Protein AF-A0A940P5Q4-F1 (afdb_monomer)

Secondary structure (DSSP, 8-state):
--HHHHHHHHHHHTTSTTSTTSS--S-----------------------SSPPTTEE--PPTT-EEE--SS-S-EEEETTEEEEEEEEE-SSTT--HHHHHHHHHHHHHHHSEEEEEEEEEEEEETTEEEEEEEEEEEEEETTEEEEEEEEEEEEEETTEEEEEEEEEETTTHHHHHHHHHHHHHT-EE-------S-----------------

pLDDT: mean 77.94, std 23.61, range [34.16, 98.5]

Foldseek 3Di:
DDPVVVVVVVVVVVPFQPPLPPPPPDDDDDDDDDDDPDPPPPPPPPQWDQEADPQKDWDQFPQWDWDHDPRHRIWTDHDQKIKDKTKDFAPDPPDDQVRVVVVVVVSCVVRFAPKDWDDWDWDDAQNFTKIKTWIWTWRDDPNDIFIKIWIWIWTDDPRMIMIMIIMGGPVCVVVCVVVVVNRRNRMGGDDPPPPPPDPPPPPPPDDDDDDDDD

Solvent-accessible surface area (backbone atoms only — not comparable to full-atom values): 13218 Å² total; per-residue (Å²): 133,60,75,71,61,57,56,58,54,59,63,59,64,70,67,61,83,74,70,83,82,80,80,84,89,79,87,85,87,83,85,83,89,83,94,74,90,73,79,76,75,73,77,72,78,79,78,76,48,38,50,59,46,80,58,60,48,62,54,77,48,89,79,51,42,82,46,65,56,100,69,28,67,44,34,34,37,40,95,71,31,39,40,41,48,29,36,48,73,53,90,54,86,87,67,50,51,68,64,56,44,49,54,56,50,49,50,48,56,75,72,36,44,78,55,42,83,75,47,76,46,84,50,67,38,74,87,32,59,27,41,37,40,30,33,36,31,33,52,75,54,98,94,44,76,46,55,33,28,38,42,36,39,34,33,51,58,94,64,30,37,40,38,41,40,34,36,21,40,49,93,55,31,79,79,42,50,64,52,50,50,54,24,56,65,44,32,40,70,62,77,83,80,68,77,75,89,71,83,73,77,79,78,77,80,86,79,87,81,92,79,90,81,135

Mean predicted aligned error: 13.72 Å

Sequence (214 aa):
MSQKLLITLAAAITLVILIAGISSLTHKHNTSSEESSEIVSGTEMIIVPSEMPERISLEVPAGFTETNSQYYEKYYVCNDASVIVTGEDLTIYGQDVKTYSEDVKAQYQNTADDFLLLSEEDTAVDGVDCRLFEFTYAIKGDGVSQEMQCMTAVIIKDERVYIVTCKSHRDTFMNYRQPFRKMLESIRIADEEFPSAGTAAAVQTDASAVTSVS

Structure (mmCIF, N/CA/C/O backbone):
data_AF-A0A940P5Q4-F1
#
_entry.id   AF-A0A940P5Q4-F1
#
loop_
_atom_site.group_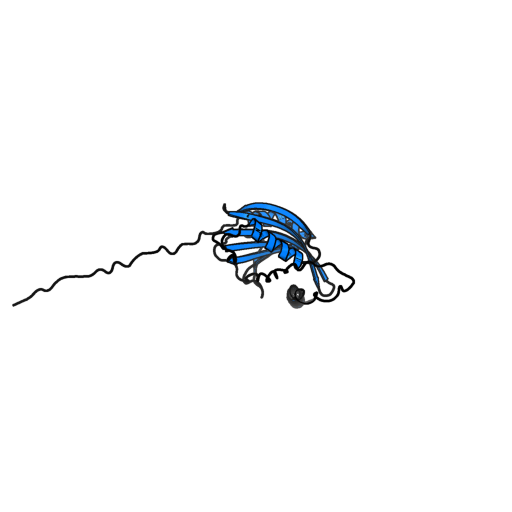PDB
_atom_site.id
_atom_site.type_symbol
_atom_site.label_atom_id
_atom_site.label_alt_id
_atom_site.label_comp_id
_atom_site.label_asym_id
_atom_site.label_entity_id
_atom_site.label_seq_id
_atom_site.pdbx_PDB_ins_code
_atom_site.Cartn_x
_atom_site.Cartn_y
_atom_site.Cartn_z
_atom_site.occupancy
_atom_site.B_iso_or_equiv
_atom_site.auth_seq_id
_atom_site.auth_comp_id
_atom_site.auth_asym_id
_atom_site.auth_atom_id
_atom_site.pdbx_PDB_model_num
ATOM 1 N N . MET A 1 1 ? 21.721 -21.075 -22.621 1.00 49.12 1 MET A N 1
ATOM 2 C CA . MET A 1 1 ? 21.913 -20.395 -21.322 1.00 49.12 1 MET A CA 1
ATOM 3 C C . MET A 1 1 ? 20.962 -21.064 -20.339 1.00 49.12 1 MET A C 1
ATOM 5 O O . MET A 1 1 ? 19.785 -21.166 -20.656 1.00 49.12 1 MET A O 1
ATOM 9 N N . SER A 1 2 ? 21.468 -21.704 -19.282 1.00 37.56 2 SER A N 1
ATOM 10 C CA . SER A 1 2 ? 20.662 -22.622 -18.460 1.00 37.56 2 SER A CA 1
ATOM 11 C C . SER A 1 2 ? 19.660 -21.855 -17.588 1.00 37.56 2 SER A C 1
ATOM 13 O O . SER A 1 2 ? 20.012 -20.832 -17.009 1.00 37.56 2 SER A O 1
ATOM 15 N N . GLN A 1 3 ? 18.426 -22.359 -17.454 1.00 39.34 3 GLN A N 1
ATOM 16 C CA . GLN A 1 3 ? 17.373 -21.785 -16.589 1.00 39.34 3 GLN A CA 1
ATOM 17 C C . GLN A 1 3 ? 17.838 -21.548 -15.142 1.00 39.34 3 GLN A C 1
ATOM 19 O O . GLN A 1 3 ? 17.350 -20.645 -14.474 1.00 39.34 3 GLN A O 1
ATOM 24 N N . LYS A 1 4 ? 18.834 -22.311 -14.677 1.00 37.00 4 LYS A N 1
ATOM 25 C CA . LYS A 1 4 ? 19.439 -22.132 -13.354 1.00 37.00 4 LYS A CA 1
ATOM 26 C C . LYS A 1 4 ? 20.237 -20.830 -13.226 1.00 37.00 4 LYS A C 1
ATOM 28 O O . LYS A 1 4 ? 20.320 -20.313 -12.128 1.00 37.00 4 LYS A O 1
ATOM 33 N N . LEU A 1 5 ? 20.775 -20.277 -14.317 1.00 37.62 5 LEU A N 1
ATOM 34 C CA . LEU A 1 5 ? 21.545 -19.027 -14.290 1.00 37.62 5 LEU A CA 1
ATOM 35 C C . LEU A 1 5 ? 20.647 -17.776 -14.204 1.00 37.62 5 LEU A C 1
ATOM 37 O O . LEU A 1 5 ? 21.077 -16.755 -13.682 1.00 37.62 5 LEU A O 1
ATOM 41 N N . LEU A 1 6 ? 19.402 -17.863 -14.692 1.00 39.84 6 LEU A N 1
ATOM 42 C CA . LEU A 1 6 ? 18.416 -16.774 -14.627 1.00 39.84 6 LEU A CA 1
ATOM 43 C C . LEU A 1 6 ? 17.805 -16.626 -13.224 1.00 39.84 6 LEU A C 1
ATOM 45 O O . LEU A 1 6 ? 17.571 -15.509 -12.777 1.00 39.84 6 LEU A O 1
ATOM 49 N N . ILE A 1 7 ? 17.612 -17.737 -12.504 1.00 45.03 7 ILE A N 1
ATOM 50 C CA . ILE A 1 7 ? 17.051 -17.725 -11.143 1.00 45.03 7 ILE A CA 1
ATOM 51 C C . ILE A 1 7 ? 18.071 -17.174 -10.132 1.00 45.03 7 ILE A C 1
ATOM 53 O O . ILE A 1 7 ? 17.704 -16.406 -9.246 1.00 45.03 7 ILE A O 1
ATOM 57 N N . THR A 1 8 ? 19.365 -17.479 -10.291 1.00 38.25 8 THR A N 1
ATOM 58 C CA . THR A 1 8 ? 20.403 -16.948 -9.390 1.00 38.25 8 THR A CA 1
ATOM 59 C C . THR A 1 8 ? 20.641 -15.447 -9.582 1.00 38.25 8 THR A C 1
ATOM 61 O O . THR A 1 8 ? 20.979 -14.763 -8.621 1.00 38.25 8 THR A O 1
ATOM 64 N N . LEU A 1 9 ? 20.430 -14.911 -10.792 1.00 34.16 9 LEU A N 1
ATOM 65 C CA . LEU A 1 9 ? 20.556 -13.470 -11.045 1.00 34.16 9 LEU A CA 1
ATOM 66 C C . LEU A 1 9 ? 19.373 -12.679 -10.454 1.00 34.16 9 LEU A C 1
ATOM 68 O O . LEU A 1 9 ? 19.566 -11.571 -9.964 1.00 34.16 9 LEU A O 1
ATOM 72 N N . ALA A 1 10 ? 18.172 -13.267 -10.433 1.00 38.47 10 ALA A N 1
ATOM 73 C CA . ALA A 1 10 ? 16.987 -12.652 -9.831 1.00 38.47 10 ALA A CA 1
ATOM 74 C C . ALA A 1 10 ? 17.064 -12.578 -8.292 1.00 38.47 10 ALA A C 1
ATOM 76 O O . ALA A 1 10 ? 16.559 -11.627 -7.708 1.00 38.47 10 ALA A O 1
ATOM 77 N N . ALA A 1 11 ? 17.745 -13.528 -7.640 1.00 36.47 11 ALA A N 1
ATOM 78 C CA . ALA A 1 11 ? 17.926 -13.537 -6.183 1.00 36.47 11 ALA A CA 1
ATOM 79 C C . ALA A 1 11 ? 19.017 -12.567 -5.677 1.00 36.47 11 ALA A C 1
ATOM 81 O O . ALA A 1 11 ? 19.002 -12.183 -4.512 1.00 36.47 11 ALA A O 1
ATOM 82 N N . ALA A 1 12 ? 19.959 -12.157 -6.534 1.00 35.91 12 ALA A N 1
ATOM 83 C CA . ALA A 1 12 ? 20.997 -11.188 -6.167 1.00 35.91 12 ALA A CA 1
ATOM 84 C C . ALA A 1 12 ? 20.511 -9.728 -6.260 1.00 35.91 12 ALA A C 1
ATOM 86 O O . ALA A 1 12 ? 21.009 -8.867 -5.541 1.00 35.91 12 ALA A O 1
ATOM 87 N N . ILE A 1 13 ? 19.511 -9.449 -7.105 1.00 40.88 13 ILE A N 1
ATOM 88 C CA . ILE A 1 13 ? 18.957 -8.098 -7.299 1.00 40.88 13 ILE A CA 1
ATOM 89 C C . ILE A 1 13 ? 18.001 -7.708 -6.154 1.00 40.88 13 ILE A C 1
ATOM 91 O O . ILE A 1 13 ? 17.878 -6.531 -5.826 1.00 40.88 13 ILE A O 1
ATOM 95 N N . THR A 1 14 ? 17.398 -8.675 -5.458 1.00 41.03 14 THR A N 1
ATOM 96 C CA . THR A 1 14 ? 16.549 -8.428 -4.278 1.00 41.03 14 THR A CA 1
ATOM 97 C C . THR A 1 14 ? 17.323 -8.048 -3.010 1.00 41.03 14 THR A C 1
ATOM 99 O O . THR A 1 14 ? 16.699 -7.635 -2.037 1.00 41.03 14 THR A O 1
ATOM 102 N N . LEU A 1 15 ? 18.661 -8.144 -3.006 1.00 38.25 15 LEU A N 1
ATOM 103 C CA . LEU A 1 15 ? 19.498 -7.866 -1.829 1.00 38.25 15 LEU A CA 1
ATOM 104 C C . LEU A 1 15 ? 19.924 -6.386 -1.699 1.00 38.25 15 LEU A C 1
ATOM 106 O O . LEU A 1 15 ? 20.354 -5.971 -0.628 1.00 38.25 15 LEU A O 1
ATOM 110 N N . VAL A 1 16 ? 19.794 -5.566 -2.749 1.00 40.06 16 VAL A N 1
ATOM 111 C CA . VAL A 1 16 ? 20.333 -4.184 -2.763 1.00 40.06 16 VAL A CA 1
ATOM 112 C C . VAL A 1 16 ? 19.315 -3.127 -2.302 1.00 40.06 16 VAL A C 1
ATOM 114 O O . VAL A 1 16 ? 19.686 -1.999 -1.994 1.00 40.06 16 VAL A O 1
ATOM 117 N N . ILE A 1 17 ? 18.035 -3.479 -2.157 1.00 46.69 17 ILE A N 1
ATOM 118 C CA . ILE A 1 17 ? 16.962 -2.490 -1.937 1.00 46.69 17 ILE A CA 1
ATOM 119 C C . ILE A 1 17 ? 16.969 -1.881 -0.515 1.00 46.69 17 ILE A C 1
ATOM 121 O O . ILE A 1 17 ? 16.250 -0.922 -0.266 1.00 46.69 17 ILE A O 1
ATOM 125 N N . LEU A 1 18 ? 17.811 -2.345 0.420 1.00 44.03 18 LEU A N 1
ATOM 126 C CA . LEU A 1 18 ? 17.788 -1.853 1.811 1.00 44.03 18 LEU A CA 1
ATOM 127 C C . LEU A 1 18 ? 19.158 -1.530 2.446 1.00 44.03 18 LEU A C 1
ATOM 129 O O . LEU A 1 18 ? 19.268 -1.510 3.667 1.00 44.03 18 LEU A O 1
ATOM 133 N N . ILE A 1 19 ? 20.196 -1.202 1.662 1.00 44.59 19 ILE A N 1
ATOM 134 C CA . ILE A 1 19 ? 21.442 -0.597 2.211 1.00 44.59 19 ILE A CA 1
ATOM 135 C C . ILE A 1 19 ? 21.546 0.918 1.917 1.00 44.59 19 ILE A C 1
ATOM 137 O O . ILE A 1 19 ? 22.452 1.594 2.397 1.00 44.59 19 ILE A O 1
ATOM 141 N N . ALA A 1 20 ? 20.565 1.527 1.245 1.00 44.56 20 ALA A N 1
ATOM 142 C CA . ALA A 1 20 ? 20.533 2.983 1.042 1.00 44.56 20 ALA A CA 1
ATOM 143 C C . ALA A 1 20 ? 20.058 3.793 2.275 1.00 44.56 20 ALA A C 1
ATOM 145 O O . ALA A 1 20 ? 19.870 5.001 2.183 1.00 44.56 20 ALA A O 1
ATOM 146 N N . GLY A 1 21 ? 19.894 3.159 3.443 1.00 42.44 21 GLY A N 1
ATOM 147 C CA . GLY A 1 21 ? 19.393 3.800 4.666 1.00 42.44 21 GLY A CA 1
ATOM 148 C C . GLY A 1 21 ? 20.441 4.289 5.677 1.00 42.44 21 GLY A C 1
ATOM 149 O O . GLY A 1 21 ? 20.040 4.712 6.755 1.00 42.44 21 GLY A O 1
ATOM 150 N N . ILE A 1 22 ? 21.760 4.217 5.411 1.00 46.12 22 ILE A N 1
ATOM 151 C CA . ILE A 1 22 ? 22.788 4.601 6.418 1.00 46.12 22 ILE A CA 1
ATOM 152 C C . ILE A 1 22 ? 23.972 5.427 5.854 1.00 46.12 22 ILE A C 1
ATOM 154 O O . ILE A 1 22 ? 25.031 5.487 6.469 1.00 46.12 22 ILE A O 1
ATOM 158 N N . SER A 1 23 ? 23.893 6.104 4.699 1.00 42.44 23 SER A N 1
ATOM 159 C CA . SER A 1 23 ? 25.065 6.882 4.210 1.00 42.44 23 SER A CA 1
ATOM 160 C C . SER A 1 23 ? 24.766 8.150 3.406 1.00 42.44 23 SER A C 1
ATOM 162 O O . SER A 1 23 ? 25.400 8.398 2.386 1.00 42.44 23 SER A O 1
ATOM 164 N N . SER A 1 24 ? 23.876 9.020 3.893 1.00 38.00 24 SER A N 1
ATOM 165 C CA . SER A 1 24 ? 23.874 10.422 3.439 1.00 38.00 24 SER A CA 1
ATOM 166 C C . SER A 1 24 ? 23.535 11.408 4.562 1.00 38.00 24 SER A C 1
ATOM 168 O O . SER A 1 24 ? 22.601 12.196 4.496 1.00 38.00 24 SER A O 1
ATOM 170 N N . LEU A 1 25 ? 24.341 11.362 5.623 1.00 40.53 25 LEU A N 1
ATOM 171 C CA . LEU A 1 25 ? 24.517 12.459 6.577 1.00 40.53 25 LEU A CA 1
ATOM 172 C C . LEU A 1 25 ? 25.996 12.837 6.583 1.00 40.53 25 LEU A C 1
ATOM 174 O O . LEU A 1 25 ? 26.701 12.642 7.566 1.00 40.53 25 LEU A O 1
ATOM 178 N N . THR A 1 26 ? 26.523 13.312 5.456 1.00 49.03 26 THR A N 1
ATOM 179 C CA . THR A 1 26 ? 27.732 14.147 5.460 1.00 49.03 26 THR A CA 1
ATOM 180 C C . THR A 1 26 ? 27.928 14.830 4.109 1.00 49.03 26 THR A C 1
ATOM 182 O O . THR A 1 26 ? 28.027 14.178 3.081 1.00 49.03 26 THR A O 1
ATOM 185 N N . HIS A 1 27 ? 28.043 16.161 4.170 1.00 40.31 27 HIS A N 1
ATOM 186 C CA . HIS A 1 27 ? 28.423 17.110 3.112 1.00 40.31 27 HIS A CA 1
ATOM 187 C C . HIS A 1 27 ? 27.304 17.837 2.361 1.00 40.31 27 HIS A C 1
ATOM 189 O O . HIS A 1 27 ? 27.129 17.718 1.153 1.00 40.31 27 HIS A O 1
ATOM 195 N N . LYS A 1 28 ? 26.723 18.815 3.063 1.00 35.47 28 LYS A N 1
ATOM 196 C CA . LYS A 1 28 ? 26.524 20.143 2.474 1.00 35.47 28 LYS A CA 1
ATOM 197 C C . LYS A 1 28 ? 26.891 21.228 3.490 1.00 35.47 28 LYS A C 1
ATOM 199 O O . LYS A 1 28 ? 26.039 21.811 4.144 1.00 35.47 28 LYS A O 1
ATOM 204 N N . HIS A 1 29 ? 28.193 21.464 3.651 1.00 38.84 29 HIS A N 1
ATOM 205 C CA . HIS A 1 29 ? 28.692 22.657 4.327 1.00 38.84 29 HIS A CA 1
ATOM 206 C C . HIS A 1 29 ? 28.845 23.753 3.271 1.00 38.84 29 HIS A C 1
ATOM 208 O O . HIS A 1 29 ? 29.671 23.612 2.372 1.00 38.84 29 HIS A O 1
ATOM 214 N N . ASN A 1 30 ? 28.022 24.800 3.352 1.00 36.88 30 ASN A N 1
ATOM 215 C CA . ASN A 1 30 ? 28.468 26.182 3.181 1.00 36.88 30 ASN A CA 1
ATOM 216 C C . ASN A 1 30 ? 27.357 27.180 3.552 1.00 36.88 30 ASN A C 1
ATOM 218 O O . ASN A 1 30 ? 26.407 27.388 2.805 1.00 36.88 30 ASN A O 1
ATOM 222 N N . THR A 1 31 ? 27.613 27.841 4.687 1.00 36.19 31 THR A N 1
ATOM 223 C CA . THR A 1 31 ? 27.457 29.289 4.901 1.00 36.19 31 THR A CA 1
ATOM 224 C C . THR A 1 31 ? 26.168 29.802 5.564 1.00 36.19 31 THR A C 1
ATOM 226 O O . THR A 1 31 ? 25.216 30.192 4.905 1.00 36.19 31 THR A O 1
ATOM 229 N N . SER A 1 32 ? 26.301 29.935 6.892 1.00 39.66 32 SER A N 1
ATOM 230 C CA . SER A 1 32 ? 25.998 31.105 7.741 1.00 39.66 32 SER A CA 1
ATOM 231 C C . SER A 1 32 ? 24.547 31.456 8.103 1.00 39.66 32 SER A C 1
ATOM 233 O O . SER A 1 32 ? 23.857 32.145 7.365 1.00 39.66 32 SER A O 1
ATOM 235 N N . SER A 1 33 ? 24.241 31.104 9.359 1.00 40.81 33 SER A N 1
ATOM 236 C CA . SER A 1 33 ? 23.558 31.889 10.403 1.00 40.81 33 SER A CA 1
ATOM 237 C C . SER A 1 33 ? 22.135 32.386 10.159 1.00 40.81 33 SER A C 1
ATOM 239 O O . SER A 1 33 ? 21.940 33.401 9.507 1.00 40.81 33 SER A O 1
ATOM 241 N N . GLU A 1 34 ? 21.175 31.775 10.853 1.00 39.78 34 GLU A N 1
ATOM 242 C CA . GLU A 1 34 ? 20.514 32.390 12.016 1.00 39.78 34 GLU A CA 1
ATOM 243 C C . GLU A 1 34 ? 19.740 31.323 12.810 1.00 39.78 34 GLU A C 1
ATOM 245 O O . GLU A 1 34 ? 19.352 30.281 12.287 1.00 39.78 34 GLU A O 1
ATOM 250 N N . GLU A 1 35 ? 19.644 31.550 14.116 1.00 48.09 35 GLU A N 1
ATOM 251 C CA . GLU A 1 35 ? 19.168 30.627 15.140 1.00 48.09 35 GLU A CA 1
ATOM 252 C C . GLU A 1 35 ? 17.689 30.246 14.969 1.00 48.09 35 GLU A C 1
ATOM 254 O O . GLU A 1 35 ? 16.806 31.097 14.992 1.00 48.09 35 GLU A O 1
ATOM 259 N N . SER A 1 36 ? 17.406 28.945 14.929 1.00 39.72 36 SER A N 1
ATOM 260 C CA . SER A 1 36 ? 16.213 28.377 15.557 1.00 39.72 36 SER A CA 1
ATOM 261 C C . SER A 1 36 ? 16.507 26.921 15.889 1.00 39.72 36 SER A C 1
ATOM 263 O O . SER A 1 36 ? 16.728 26.090 15.009 1.00 39.72 36 SER A O 1
ATOM 265 N N . SER A 1 37 ? 16.592 26.630 17.184 1.00 37.91 37 SER A N 1
ATOM 266 C CA . SER A 1 37 ? 16.728 25.276 17.708 1.00 37.91 37 SER A CA 1
ATOM 267 C C . SER A 1 37 ? 15.382 24.564 17.576 1.00 37.91 37 SER A C 1
ATOM 269 O O . SER A 1 37 ? 14.654 24.421 18.556 1.00 37.91 37 SER A O 1
ATOM 271 N N . GLU A 1 38 ? 15.046 24.115 16.369 1.00 39.97 38 GLU A N 1
ATOM 272 C CA . GLU A 1 38 ? 14.027 23.087 16.199 1.00 39.97 38 GLU A CA 1
ATOM 273 C C . GLU A 1 38 ? 14.633 21.755 16.630 1.00 39.97 38 GLU A C 1
ATOM 275 O O . GLU A 1 38 ? 15.583 21.235 16.045 1.00 39.97 38 GLU A O 1
ATOM 280 N N . ILE A 1 39 ? 14.096 21.230 17.727 1.00 38.16 39 ILE A N 1
ATOM 281 C CA . ILE A 1 39 ? 14.328 19.862 18.157 1.00 38.16 39 ILE A CA 1
ATOM 282 C C . ILE A 1 39 ? 13.725 19.004 17.048 1.00 38.16 39 ILE A C 1
ATOM 284 O O . ILE A 1 39 ? 12.509 18.834 16.986 1.00 38.16 39 ILE A O 1
ATOM 288 N N . VAL A 1 40 ? 14.567 18.524 16.133 1.00 38.00 40 VAL A N 1
ATOM 289 C CA . VAL A 1 40 ? 14.198 17.482 15.178 1.00 38.00 40 VAL A CA 1
ATOM 290 C C . VAL A 1 40 ? 13.806 16.284 16.032 1.00 38.00 40 VAL A C 1
ATOM 292 O O . VAL A 1 40 ? 14.665 15.581 16.564 1.00 38.00 40 VAL A O 1
ATOM 295 N N . SER A 1 41 ? 12.500 16.128 16.257 1.00 39.28 41 SER A N 1
ATOM 296 C CA . SER A 1 41 ? 11.917 14.905 16.783 1.00 39.28 41 SER A CA 1
ATOM 297 C C . SER A 1 41 ? 12.325 13.832 15.789 1.00 39.28 41 SER A C 1
ATOM 299 O O . SER A 1 41 ? 11.832 13.802 14.663 1.00 39.28 41 SER A O 1
ATOM 301 N N . GLY A 1 42 ? 13.364 13.079 16.152 1.00 40.47 42 GLY A N 1
ATOM 302 C CA . GLY A 1 42 ? 13.875 11.996 15.339 1.00 40.47 42 GLY A CA 1
ATOM 303 C C . GLY A 1 42 ? 12.717 11.050 15.114 1.00 40.47 42 GLY A C 1
ATOM 304 O O . GLY A 1 42 ? 12.275 10.400 16.055 1.00 40.47 42 GLY A O 1
ATOM 305 N N . THR A 1 43 ? 12.191 11.044 13.894 1.00 44.19 43 THR A N 1
ATOM 306 C CA . THR A 1 43 ? 11.211 10.063 13.461 1.00 44.19 43 THR A CA 1
ATOM 307 C C . THR A 1 43 ? 11.922 8.723 13.580 1.00 44.19 43 THR A C 1
ATOM 309 O O . THR A 1 43 ? 12.798 8.408 12.771 1.00 44.19 43 THR A O 1
ATOM 312 N N . GLU A 1 44 ? 11.658 7.994 14.666 1.00 48.28 44 GLU A N 1
ATOM 313 C CA . GLU A 1 44 ? 12.120 6.621 14.792 1.00 48.28 44 GLU A CA 1
ATOM 314 C C . GLU A 1 44 ? 11.658 5.879 13.541 1.00 48.28 44 GLU A C 1
ATOM 316 O O . GLU A 1 44 ? 10.527 6.035 13.077 1.00 48.28 44 GLU A O 1
ATOM 321 N N . MET A 1 45 ? 12.582 5.144 12.928 1.00 43.03 45 MET A N 1
ATOM 322 C CA . MET A 1 45 ? 12.278 4.368 11.739 1.00 43.03 45 MET A CA 1
ATOM 323 C C . MET A 1 45 ? 11.223 3.333 12.125 1.00 43.03 45 MET A C 1
ATOM 325 O O . MET A 1 45 ? 11.519 2.430 12.906 1.00 43.03 45 MET A O 1
ATOM 329 N N . ILE A 1 46 ? 10.010 3.473 11.5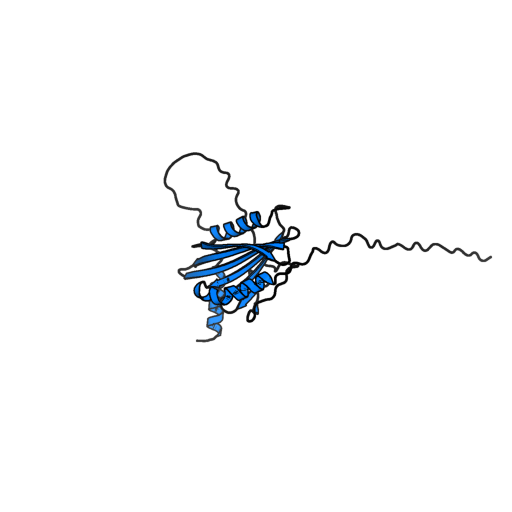90 1.00 53.03 46 ILE A N 1
ATOM 330 C CA . ILE A 1 46 ? 8.939 2.496 11.783 1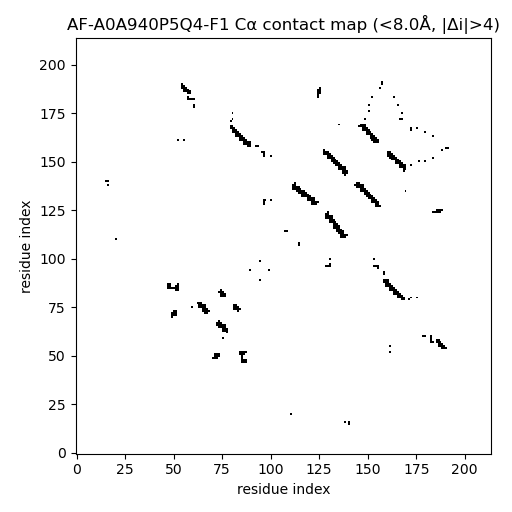.00 53.03 46 ILE A CA 1
ATOM 331 C C . ILE A 1 46 ? 9.431 1.169 11.196 1.00 53.03 46 ILE A C 1
ATOM 333 O O . ILE A 1 46 ? 9.668 1.055 9.986 1.00 53.03 46 ILE A O 1
ATOM 337 N N . ILE A 1 47 ? 9.665 0.187 12.070 1.00 54.91 47 ILE A N 1
ATOM 338 C CA . ILE A 1 47 ? 10.060 -1.164 11.676 1.00 54.91 47 ILE A CA 1
ATOM 339 C C . ILE A 1 47 ? 8.803 -1.845 11.159 1.00 54.91 47 ILE A C 1
ATOM 341 O O . ILE A 1 47 ? 7.971 -2.285 11.941 1.00 54.91 47 ILE A O 1
ATOM 345 N N . VAL A 1 48 ? 8.679 -1.941 9.837 1.00 63.16 48 VAL A N 1
ATOM 346 C CA . VAL A 1 48 ? 7.546 -2.616 9.205 1.00 63.16 48 VAL A CA 1
ATOM 347 C C . VAL A 1 48 ? 7.588 -4.110 9.557 1.00 63.16 48 VAL A C 1
ATOM 349 O O . VAL A 1 48 ? 8.561 -4.777 9.185 1.00 63.16 48 VAL A O 1
ATOM 352 N N . PRO A 1 49 ? 6.569 -4.661 10.240 1.00 73.75 49 PRO A N 1
ATOM 353 C CA . PRO A 1 49 ? 6.563 -6.073 10.607 1.00 73.75 49 PRO A CA 1
ATOM 354 C C . PRO A 1 49 ? 6.567 -6.979 9.372 1.00 73.75 49 PRO A C 1
ATOM 356 O O . PRO A 1 49 ? 5.908 -6.693 8.371 1.00 73.75 49 PRO A O 1
ATOM 359 N N . SER A 1 50 ? 7.329 -8.073 9.436 1.00 76.94 50 SER A N 1
ATOM 360 C CA . SER A 1 50 ? 7.471 -9.040 8.337 1.00 76.94 50 SER A CA 1
ATOM 361 C C . SER A 1 50 ? 6.302 -10.019 8.226 1.00 76.94 50 SER A C 1
ATOM 363 O O . SER A 1 50 ? 6.128 -10.661 7.186 1.00 76.94 50 SER A O 1
ATOM 365 N N . GLU A 1 51 ? 5.538 -10.166 9.306 1.00 84.25 51 GLU A N 1
ATOM 366 C CA . GLU A 1 51 ? 4.408 -11.084 9.417 1.00 84.25 51 GLU A CA 1
ATOM 367 C C . GLU A 1 51 ? 3.142 -10.436 8.847 1.00 84.25 51 GLU A C 1
ATOM 369 O O . GLU A 1 51 ? 2.892 -9.240 9.029 1.00 84.25 51 GLU A O 1
ATOM 374 N N . MET A 1 52 ? 2.324 -11.231 8.152 1.00 86.62 52 MET A N 1
ATOM 375 C CA . MET A 1 52 ? 1.015 -10.760 7.709 1.00 86.62 52 MET A CA 1
ATOM 376 C C . MET A 1 52 ? 0.141 -10.547 8.953 1.00 86.62 52 MET A C 1
ATOM 378 O O . MET A 1 52 ? -0.031 -11.497 9.718 1.00 86.62 52 MET A O 1
ATOM 382 N N . PRO A 1 53 ? -0.420 -9.343 9.172 1.00 90.50 53 PRO A N 1
ATOM 383 C CA . PRO A 1 53 ? -1.198 -9.074 10.370 1.00 90.50 53 PRO A CA 1
ATOM 384 C C . PRO A 1 53 ? -2.405 -10.010 10.451 1.00 90.50 53 PRO A C 1
ATOM 386 O O . PRO A 1 53 ? -3.018 -10.368 9.441 1.00 90.50 53 PRO A O 1
ATOM 389 N N . GLU A 1 54 ? -2.753 -10.403 11.670 1.00 90.44 54 GLU A N 1
ATOM 390 C CA . GLU A 1 54 ? -3.966 -11.172 11.929 1.00 90.44 54 GLU A CA 1
ATOM 391 C C . GLU A 1 54 ? -5.215 -10.339 11.598 1.00 90.44 54 GLU A C 1
ATOM 393 O O . GLU A 1 54 ? -5.147 -9.122 11.441 1.00 90.44 54 GLU A O 1
ATOM 398 N N . ARG A 1 55 ? -6.382 -10.989 11.513 1.00 91.69 55 ARG A N 1
ATOM 399 C CA . ARG A 1 55 ? -7.711 -10.349 11.382 1.00 91.69 55 ARG A CA 1
ATOM 400 C C . ARG A 1 55 ? -7.990 -9.604 10.073 1.00 91.69 55 ARG A C 1
ATOM 402 O O . ARG A 1 55 ? -9.154 -9.288 9.837 1.00 91.69 55 ARG A O 1
ATOM 409 N N . ILE A 1 56 ? -7.008 -9.392 9.196 1.00 94.81 56 ILE A N 1
ATOM 410 C CA . ILE A 1 56 ? -7.245 -8.892 7.837 1.00 94.81 56 ILE A CA 1
ATOM 411 C C . ILE A 1 56 ? -7.436 -10.041 6.842 1.00 94.81 56 ILE A C 1
ATOM 413 O O . ILE A 1 56 ? -6.702 -11.029 6.828 1.00 94.81 56 ILE A O 1
ATOM 417 N N . SER A 1 57 ? -8.414 -9.894 5.955 1.00 95.75 57 SER A N 1
ATOM 418 C CA . SER A 1 57 ? -8.580 -10.745 4.776 1.00 95.75 57 SER A CA 1
ATOM 419 C C . SER A 1 57 ? -8.875 -9.894 3.545 1.00 95.75 57 SER A C 1
ATOM 421 O O . SER A 1 57 ? -9.365 -8.774 3.661 1.00 95.75 57 SER A O 1
ATOM 423 N N . LEU A 1 58 ? -8.522 -10.404 2.367 1.00 96.44 58 LEU A N 1
ATOM 424 C CA . LEU A 1 58 ? -8.688 -9.722 1.084 1.00 96.44 58 LEU A CA 1
ATOM 425 C C . LEU A 1 58 ? -8.784 -10.745 -0.051 1.00 96.44 58 LEU A C 1
ATOM 427 O O . LEU A 1 58 ? -8.217 -11.838 0.030 1.00 96.44 58 LEU A O 1
ATOM 431 N N . GLU A 1 59 ? -9.471 -10.378 -1.126 1.00 97.38 59 GLU A N 1
ATOM 432 C CA . GLU A 1 59 ? -9.556 -11.158 -2.356 1.00 97.38 59 GLU A CA 1
ATOM 433 C C . GLU A 1 59 ? -8.364 -10.846 -3.262 1.00 97.38 59 GLU A C 1
ATOM 435 O O . GLU A 1 59 ? -8.301 -9.816 -3.934 1.00 97.38 59 GLU A O 1
ATOM 440 N N . VAL A 1 60 ? -7.400 -11.763 -3.287 1.00 94.75 60 VAL A N 1
ATOM 441 C CA . VAL A 1 60 ? -6.193 -11.635 -4.109 1.00 94.75 60 VAL A CA 1
ATOM 442 C C . VAL A 1 60 ? -6.570 -11.625 -5.602 1.00 94.75 60 VAL A C 1
ATOM 444 O O . VAL A 1 60 ? -7.300 -12.519 -6.045 1.00 94.75 60 VAL A O 1
ATOM 447 N N . PRO A 1 61 ? -6.071 -10.669 -6.414 1.00 94.25 61 PRO A N 1
ATOM 448 C CA . PRO A 1 61 ? -6.395 -10.611 -7.832 1.00 94.25 61 PRO A CA 1
ATOM 449 C C . PRO A 1 61 ? -6.005 -11.887 -8.582 1.00 94.25 61 PRO A C 1
ATOM 451 O O . PRO A 1 61 ? -4.979 -12.511 -8.311 1.00 94.25 61 PRO A O 1
ATOM 454 N N . ALA A 1 62 ? -6.798 -12.249 -9.592 1.00 95.12 62 ALA A N 1
ATOM 455 C CA . ALA A 1 62 ? -6.517 -13.417 -10.420 1.00 95.12 62 ALA A CA 1
ATOM 456 C C . ALA A 1 62 ? -5.110 -13.349 -11.046 1.00 95.12 62 ALA A C 1
ATOM 458 O O . ALA A 1 62 ? -4.688 -12.312 -11.558 1.00 95.12 62 ALA A O 1
ATOM 459 N N . GLY A 1 63 ? -4.399 -14.478 -11.027 1.00 96.62 63 GLY A N 1
ATOM 460 C CA . GLY A 1 63 ? -3.039 -14.599 -11.560 1.00 96.62 63 GLY A CA 1
ATOM 461 C C . GLY A 1 63 ? -1.930 -14.272 -10.560 1.00 96.62 63 GLY A C 1
ATOM 462 O O . GLY A 1 63 ? -0.780 -14.607 -10.830 1.00 96.62 63 GLY A O 1
ATOM 463 N N . PHE A 1 64 ? -2.254 -13.687 -9.404 1.00 97.88 64 PHE A N 1
ATOM 464 C CA . PHE A 1 64 ? -1.287 -13.540 -8.323 1.00 97.88 64 PHE A CA 1
ATOM 465 C C . PHE A 1 64 ? -1.076 -14.868 -7.598 1.00 97.88 64 PHE A C 1
ATOM 467 O O . PHE A 1 64 ? -2.018 -15.619 -7.342 1.00 97.88 64 PHE A O 1
ATOM 474 N N . THR A 1 65 ? 0.174 -15.141 -7.243 1.00 97.94 65 THR A N 1
ATOM 475 C CA . THR A 1 65 ? 0.576 -16.312 -6.463 1.00 97.94 65 THR A CA 1
ATOM 476 C C . THR A 1 65 ? 1.178 -15.878 -5.140 1.00 97.94 65 THR A C 1
ATOM 478 O O . THR A 1 65 ? 1.975 -14.940 -5.102 1.00 97.94 65 THR A O 1
ATOM 481 N N . GLU A 1 66 ? 0.818 -16.578 -4.069 1.00 97.31 66 GLU A N 1
ATOM 482 C CA . GLU A 1 66 ? 1.450 -16.419 -2.761 1.00 97.31 66 GLU A CA 1
ATOM 483 C C . GLU A 1 66 ? 2.923 -16.849 -2.814 1.00 97.31 66 GLU A C 1
ATOM 485 O O . GLU A 1 66 ? 3.275 -17.842 -3.455 1.00 97.31 66 GLU A O 1
ATOM 490 N N . THR A 1 67 ? 3.785 -16.088 -2.148 1.00 96.75 67 THR A N 1
ATOM 491 C CA . THR A 1 67 ? 5.219 -16.349 -2.014 1.00 96.75 67 THR A CA 1
ATOM 492 C C . THR A 1 67 ? 5.743 -15.758 -0.697 1.00 96.75 67 THR A C 1
ATOM 494 O O . THR A 1 67 ? 5.011 -15.089 0.032 1.00 96.75 67 THR A O 1
ATOM 497 N N . ASN A 1 68 ? 7.020 -15.995 -0.399 1.00 94.88 68 ASN A N 1
ATOM 498 C CA . ASN A 1 68 ? 7.731 -15.455 0.758 1.00 94.88 68 ASN A CA 1
ATOM 499 C C . ASN A 1 68 ? 9.135 -14.957 0.380 1.00 94.88 68 ASN A C 1
ATOM 501 O O . ASN A 1 68 ? 9.614 -15.172 -0.737 1.00 94.88 68 ASN A O 1
ATOM 505 N N . SER A 1 69 ? 9.766 -14.223 1.294 1.00 90.38 69 SER A N 1
ATOM 506 C CA . SER A 1 69 ? 11.145 -13.742 1.173 1.00 90.38 69 SER A CA 1
ATOM 507 C C . SER A 1 69 ? 11.793 -13.647 2.556 1.00 90.38 69 SER A C 1
ATOM 509 O O . SER A 1 69 ? 11.143 -13.878 3.568 1.00 90.38 69 SER A O 1
ATOM 511 N N . GLN A 1 70 ? 13.061 -13.239 2.618 1.00 87.50 70 GLN A N 1
ATOM 512 C CA . GLN A 1 70 ? 13.728 -12.951 3.896 1.00 87.50 70 GLN A CA 1
ATOM 513 C C . GLN A 1 70 ? 13.129 -11.756 4.664 1.00 87.50 70 GLN A C 1
ATOM 515 O O . GLN A 1 70 ? 13.478 -11.555 5.820 1.00 87.50 70 GLN A O 1
ATOM 520 N N . TYR A 1 71 ? 12.278 -10.949 4.019 1.00 84.94 71 TYR A N 1
ATOM 521 C CA . TYR A 1 71 ? 11.704 -9.726 4.594 1.00 84.94 71 TYR A CA 1
ATOM 522 C C . TYR A 1 71 ? 10.217 -9.842 4.913 1.00 84.94 71 TYR A C 1
ATOM 524 O O . TYR A 1 71 ? 9.719 -9.110 5.757 1.00 84.94 71 TYR A O 1
ATOM 532 N N . TYR A 1 72 ? 9.510 -10.732 4.218 1.00 89.50 72 TYR A N 1
ATOM 533 C CA . TYR A 1 72 ? 8.069 -10.901 4.349 1.00 89.50 72 TYR A CA 1
ATOM 534 C C . TYR A 1 72 ? 7.752 -12.382 4.369 1.00 89.50 72 TYR A C 1
ATOM 536 O O . TYR A 1 72 ? 8.099 -13.102 3.424 1.00 89.50 72 TYR A O 1
ATOM 544 N N . GLU A 1 73 ? 7.054 -12.815 5.412 1.00 91.19 73 GLU A N 1
ATOM 545 C CA . GLU A 1 73 ? 6.600 -14.197 5.530 1.00 91.19 73 GLU A CA 1
ATOM 546 C C . GLU A 1 73 ? 5.613 -14.558 4.428 1.00 91.19 73 GLU A C 1
ATOM 548 O O . GLU A 1 73 ? 5.597 -15.690 3.947 1.00 91.19 73 GLU A O 1
ATOM 553 N N . LYS A 1 74 ? 4.804 -13.581 4.008 1.00 93.62 74 LYS A N 1
ATOM 554 C CA . LYS A 1 74 ? 3.769 -13.768 3.006 1.00 93.62 74 LYS A CA 1
ATOM 555 C C . LYS A 1 74 ? 3.520 -12.493 2.214 1.00 93.62 74 LYS A C 1
ATOM 557 O O . LYS A 1 74 ? 3.277 -11.428 2.772 1.00 93.62 74 LYS A O 1
ATOM 562 N N . TYR A 1 75 ? 3.537 -12.621 0.895 1.00 95.44 75 TYR A N 1
ATOM 563 C CA . TYR A 1 75 ? 3.089 -11.593 -0.040 1.00 95.44 75 TYR A CA 1
ATOM 564 C C . TYR A 1 75 ? 2.652 -12.248 -1.354 1.00 95.44 75 TYR A C 1
ATOM 566 O O . TYR A 1 75 ? 2.888 -13.437 -1.577 1.00 95.44 75 TYR A O 1
ATOM 574 N N . TYR A 1 76 ? 1.996 -11.492 -2.230 1.00 97.50 76 TYR A N 1
ATOM 575 C CA . TYR A 1 76 ? 1.488 -12.015 -3.499 1.00 97.50 76 TYR A CA 1
ATOM 576 C C . TYR A 1 76 ? 2.203 -11.362 -4.677 1.00 97.50 76 TYR A C 1
ATOM 578 O O . TYR A 1 76 ? 2.467 -10.162 -4.641 1.00 97.50 76 TYR A O 1
ATOM 586 N N . VAL A 1 77 ? 2.492 -12.125 -5.734 1.00 97.94 77 VAL A N 1
ATOM 587 C CA . VAL A 1 77 ? 3.187 -11.633 -6.939 1.00 97.94 77 VAL A CA 1
ATOM 588 C C . VAL A 1 77 ? 2.499 -12.055 -8.229 1.00 97.94 77 VAL A C 1
ATOM 590 O O . VAL A 1 77 ? 1.963 -13.156 -8.313 1.00 97.94 77 VAL A O 1
ATOM 593 N N . CYS A 1 78 ? 2.558 -11.201 -9.249 1.00 97.69 78 CYS A N 1
ATOM 594 C CA . CYS A 1 78 ? 2.143 -11.497 -10.620 1.00 97.69 78 CYS A CA 1
ATOM 595 C C . CYS A 1 78 ? 3.047 -10.725 -11.587 1.00 97.69 78 CYS A C 1
ATOM 597 O O . CYS A 1 78 ? 2.969 -9.503 -11.660 1.00 97.69 78 CYS A O 1
ATOM 599 N N . ASN A 1 79 ? 3.912 -11.425 -12.327 1.00 97.19 79 ASN A N 1
ATOM 600 C CA . ASN A 1 79 ? 4.972 -10.812 -13.137 1.00 97.19 79 ASN A CA 1
ATOM 601 C C . ASN A 1 79 ? 5.834 -9.839 -12.305 1.00 97.19 79 ASN A C 1
ATOM 603 O O . ASN A 1 79 ? 6.546 -10.270 -11.404 1.00 97.19 79 ASN A O 1
ATOM 607 N N . ASP A 1 80 ? 5.769 -8.545 -12.607 1.00 97.06 80 ASP A N 1
ATOM 608 C CA . ASP A 1 80 ? 6.467 -7.450 -11.936 1.00 97.06 80 ASP A CA 1
ATOM 609 C C . ASP A 1 80 ? 5.616 -6.754 -10.857 1.00 97.06 80 ASP A C 1
ATOM 611 O O . ASP A 1 80 ? 6.092 -5.848 -10.174 1.00 97.06 80 ASP A O 1
ATOM 615 N N . ALA A 1 81 ? 4.359 -7.170 -10.690 1.00 98.00 81 ALA A N 1
ATOM 616 C CA . ALA A 1 81 ? 3.467 -6.669 -9.661 1.00 98.00 81 ALA A CA 1
ATOM 617 C C . ALA A 1 81 ? 3.586 -7.466 -8.357 1.00 98.00 81 ALA A C 1
ATOM 619 O O . ALA A 1 81 ? 3.757 -8.687 -8.358 1.00 98.00 81 ALA A O 1
ATOM 620 N N . SER A 1 82 ? 3.419 -6.775 -7.231 1.00 97.56 82 SER A N 1
ATOM 621 C CA . SER A 1 82 ? 3.360 -7.376 -5.901 1.00 97.56 82 SER A CA 1
ATOM 622 C C . SER A 1 82 ? 2.331 -6.695 -5.003 1.00 97.56 82 SER A C 1
ATOM 624 O O . SER A 1 82 ? 2.050 -5.506 -5.151 1.00 97.56 82 SER A O 1
ATOM 626 N N . VAL A 1 83 ? 1.786 -7.471 -4.070 1.00 97.69 83 VAL A N 1
ATOM 627 C CA . VAL A 1 83 ? 0.898 -7.024 -2.996 1.00 97.69 83 VAL A CA 1
ATOM 62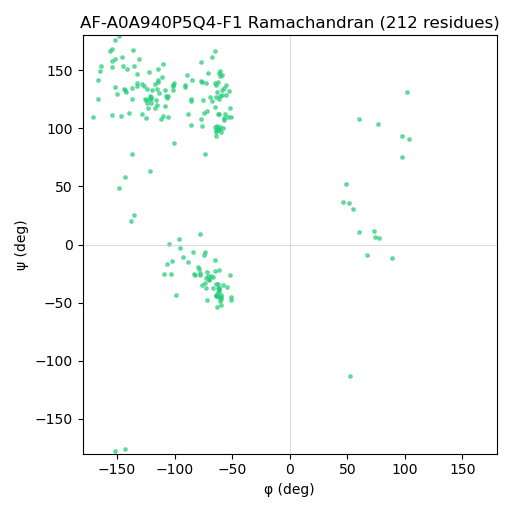8 C C . VAL A 1 83 ? 1.509 -7.456 -1.677 1.00 97.69 83 VAL A C 1
ATOM 630 O O . VAL A 1 83 ? 1.716 -8.650 -1.457 1.00 97.69 83 VAL A O 1
ATOM 633 N N . ILE A 1 84 ? 1.768 -6.487 -0.809 1.00 95.69 84 ILE A N 1
ATOM 634 C CA . ILE A 1 84 ? 2.354 -6.676 0.514 1.00 95.69 84 ILE A CA 1
ATOM 635 C C . ILE A 1 84 ? 1.353 -6.150 1.542 1.00 95.69 84 ILE A C 1
ATOM 637 O O . ILE A 1 84 ? 0.810 -5.058 1.371 1.00 95.69 84 ILE A O 1
ATOM 641 N N . VAL A 1 85 ? 1.106 -6.935 2.588 1.00 95.56 85 VAL A N 1
ATOM 642 C CA . VAL A 1 85 ? 0.226 -6.572 3.702 1.00 95.56 85 VAL A CA 1
ATOM 643 C C . VAL A 1 85 ? 1.051 -6.605 4.971 1.00 95.56 85 VAL A C 1
ATOM 645 O O . VAL A 1 85 ? 1.617 -7.641 5.304 1.00 95.56 85 VAL A O 1
ATOM 648 N N . THR A 1 86 ? 1.107 -5.479 5.663 1.00 94.00 86 THR A N 1
ATOM 649 C CA . THR A 1 86 ? 1.836 -5.323 6.922 1.00 94.00 86 THR A CA 1
ATOM 650 C C . THR A 1 86 ? 0.918 -4.663 7.934 1.00 94.00 86 THR A C 1
ATOM 652 O O . THR A 1 86 ? -0.069 -4.027 7.563 1.00 94.00 86 THR A O 1
ATOM 655 N N . GLY A 1 87 ? 1.216 -4.804 9.215 1.00 91.62 87 GLY A N 1
ATOM 656 C CA . GLY A 1 87 ? 0.445 -4.127 10.244 1.00 91.62 87 GLY A CA 1
ATOM 657 C C . GLY A 1 87 ? 1.171 -4.112 11.568 1.00 91.62 87 GLY A C 1
ATOM 658 O O . GLY A 1 87 ? 1.988 -4.989 11.829 1.00 91.62 87 GLY A O 1
ATOM 659 N N . GLU A 1 88 ? 0.860 -3.119 12.382 1.00 90.50 88 GLU A N 1
ATOM 660 C CA . GLU A 1 88 ? 1.475 -2.875 13.682 1.00 90.50 88 GLU A CA 1
ATOM 661 C C . GLU A 1 88 ? 0.445 -2.312 14.656 1.00 90.50 88 GLU A C 1
ATOM 663 O O . GLU A 1 88 ? -0.609 -1.826 14.241 1.00 90.50 88 GLU A O 1
ATOM 668 N N . ASP A 1 89 ? 0.741 -2.393 15.946 1.00 90.62 89 ASP A N 1
ATOM 669 C CA . ASP A 1 89 ? -0.070 -1.733 16.962 1.00 90.62 89 ASP A CA 1
ATOM 670 C C . ASP A 1 89 ? 0.253 -0.236 16.968 1.00 90.62 89 ASP A C 1
ATOM 672 O O . ASP A 1 89 ? 1.409 0.173 16.823 1.00 90.62 89 ASP A O 1
ATOM 676 N N . LEU A 1 90 ? -0.769 0.597 17.147 1.00 86.88 90 LEU A N 1
ATOM 677 C CA . LEU A 1 90 ? -0.591 2.031 17.293 1.00 86.88 90 LEU A CA 1
ATOM 678 C C . LEU A 1 90 ? 0.254 2.327 18.526 1.00 86.88 90 LEU A C 1
ATOM 680 O O . LEU A 1 90 ? -0.091 1.981 19.655 1.00 86.88 90 LEU A O 1
ATOM 684 N N . THR A 1 91 ? 1.333 3.070 18.316 1.00 83.00 91 THR A N 1
ATOM 685 C CA . THR A 1 91 ? 2.163 3.582 19.410 1.00 83.00 91 THR A CA 1
ATOM 686 C C . THR A 1 91 ? 1.464 4.710 20.172 1.00 83.00 91 THR A C 1
ATOM 688 O O . THR A 1 91 ? 1.694 4.888 21.370 1.00 83.00 91 THR A O 1
ATOM 691 N N . ILE A 1 92 ? 0.588 5.460 19.494 1.00 81.62 92 ILE A N 1
ATOM 692 C CA . ILE A 1 92 ? -0.199 6.557 20.058 1.00 81.62 92 ILE A CA 1
ATOM 693 C C . ILE A 1 92 ? -1.677 6.157 20.078 1.00 81.62 92 ILE A C 1
ATOM 695 O O . ILE A 1 92 ? -2.354 6.137 19.049 1.00 81.62 92 ILE A O 1
ATOM 699 N N . TYR A 1 93 ? -2.191 5.887 21.279 1.00 79.38 93 TYR A N 1
ATOM 700 C CA . TYR A 1 93 ? -3.601 5.566 21.494 1.00 79.38 93 TYR A CA 1
ATOM 701 C C . TYR A 1 93 ? -4.517 6.661 20.932 1.00 79.38 93 TYR A C 1
ATOM 703 O O . TYR A 1 93 ? -4.374 7.841 21.262 1.00 79.38 93 TYR A O 1
ATOM 711 N N . GLY A 1 94 ? -5.495 6.261 20.119 1.00 81.50 94 GLY A N 1
ATOM 712 C CA . GLY A 1 94 ? -6.481 7.171 19.536 1.00 81.50 94 GLY A CA 1
ATOM 713 C C . GLY A 1 94 ? -5.950 8.068 18.413 1.00 81.50 94 GLY A C 1
ATOM 714 O O . GLY A 1 94 ? -6.650 9.006 18.029 1.00 81.50 94 GLY A O 1
ATOM 715 N N . GLN A 1 95 ? -4.747 7.808 17.885 1.00 87.94 95 GLN A N 1
ATOM 716 C CA . GLN A 1 95 ? -4.283 8.460 16.661 1.00 87.94 95 GLN A CA 1
ATOM 717 C C . GLN A 1 95 ? -5.233 8.120 15.507 1.00 87.94 95 GLN A C 1
ATOM 719 O O . GLN A 1 95 ? -5.548 6.955 15.261 1.00 87.94 95 GLN A O 1
ATOM 724 N N . ASP A 1 96 ? -5.710 9.148 14.808 1.00 91.62 96 ASP A N 1
ATOM 725 C CA . ASP A 1 96 ? -6.594 8.954 13.666 1.00 91.62 96 ASP A CA 1
ATOM 726 C C . ASP A 1 96 ? -5.826 8.496 12.415 1.00 91.62 96 ASP A C 1
ATOM 728 O O . ASP A 1 96 ? -4.619 8.725 12.263 1.00 91.62 96 ASP A O 1
ATOM 732 N N . VAL A 1 97 ? -6.551 7.855 11.490 1.00 93.19 97 VAL A N 1
ATOM 733 C CA . VAL A 1 97 ? -5.979 7.337 10.237 1.00 93.19 97 VAL A CA 1
ATOM 734 C C . VAL A 1 97 ? -5.313 8.433 9.421 1.00 93.19 97 VAL A C 1
ATOM 736 O O . VAL A 1 97 ? -4.287 8.192 8.797 1.00 93.19 97 VAL A O 1
ATOM 739 N N . LYS A 1 98 ? -5.851 9.655 9.454 1.00 93.75 98 LYS A N 1
ATOM 740 C CA . LYS A 1 98 ? -5.313 10.771 8.688 1.00 93.75 98 LYS A CA 1
ATOM 741 C C . LYS A 1 98 ? -3.903 11.101 9.159 1.00 93.75 98 LYS A C 1
ATOM 743 O O . LYS A 1 98 ? -2.990 11.089 8.343 1.00 93.75 98 LYS A O 1
ATOM 748 N N . THR A 1 99 ? -3.724 11.331 10.453 1.00 93.06 99 THR A N 1
ATOM 749 C CA . THR A 1 99 ? -2.448 11.697 11.069 1.00 93.06 99 THR A CA 1
ATOM 750 C C . THR A 1 99 ? -1.410 10.609 10.835 1.00 93.06 99 THR A C 1
ATOM 752 O O . THR A 1 99 ? -0.356 10.891 10.277 1.00 93.06 99 THR A O 1
ATOM 755 N N . TYR A 1 100 ? -1.736 9.359 11.166 1.00 93.62 100 TYR A N 1
ATOM 756 C CA . TYR A 1 100 ? -0.807 8.243 10.981 1.00 93.62 100 TYR A CA 1
ATOM 757 C C . TYR A 1 100 ? -0.447 8.034 9.495 1.00 93.62 100 TYR A C 1
ATOM 759 O O . TYR A 1 100 ? 0.696 7.760 9.140 1.00 93.62 100 TYR A O 1
ATOM 767 N N . SER A 1 101 ? -1.405 8.212 8.581 1.00 94.06 101 SER A N 1
ATOM 768 C CA . SER A 1 101 ? -1.139 8.074 7.146 1.00 94.06 101 SER A CA 1
ATOM 769 C C . SER A 1 101 ? -0.203 9.162 6.593 1.00 94.06 101 SER A C 1
ATOM 771 O O . SER A 1 101 ? 0.530 8.899 5.637 1.00 94.06 101 SER A O 1
ATOM 773 N N . GLU A 1 102 ? -0.172 10.360 7.192 1.00 93.88 102 GLU A N 1
ATOM 774 C CA . GLU A 1 102 ? 0.821 11.384 6.848 1.00 93.88 102 GLU A CA 1
ATOM 775 C C . GLU A 1 102 ? 2.234 10.939 7.251 1.00 93.88 102 GLU A C 1
ATOM 777 O O . GLU A 1 102 ? 3.167 11.152 6.476 1.00 93.88 102 GLU A O 1
ATOM 782 N N . ASP A 1 103 ? 2.386 10.252 8.388 1.00 91.69 103 ASP A N 1
ATOM 783 C CA . ASP A 1 103 ? 3.672 9.690 8.825 1.00 91.69 103 ASP A CA 1
ATOM 784 C C . ASP A 1 103 ? 4.159 8.605 7.847 1.00 91.69 103 ASP A C 1
ATOM 786 O O . ASP A 1 103 ? 5.307 8.637 7.393 1.00 91.69 103 ASP A O 1
ATOM 790 N N . VAL A 1 104 ? 3.264 7.704 7.418 1.00 91.19 104 VAL A N 1
ATOM 791 C CA . VAL A 1 104 ? 3.558 6.691 6.383 1.00 91.19 104 VAL A CA 1
ATOM 792 C C . VAL A 1 104 ? 3.974 7.349 5.063 1.00 91.19 104 VAL A C 1
ATOM 794 O O . VAL A 1 104 ? 4.957 6.948 4.434 1.00 91.19 104 VAL A O 1
ATOM 797 N N . LYS A 1 105 ? 3.251 8.386 4.625 1.00 93.44 105 LYS A N 1
ATOM 798 C CA . LYS A 1 105 ? 3.576 9.131 3.400 1.00 93.44 105 LYS A CA 1
ATOM 799 C C . LYS A 1 105 ? 4.938 9.821 3.509 1.00 93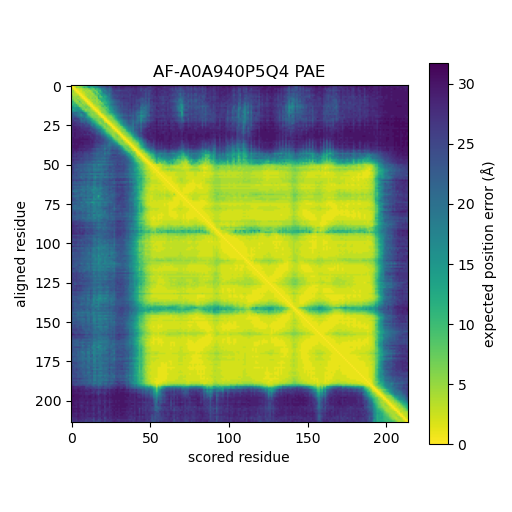.44 105 LYS A C 1
ATOM 801 O O . LYS A 1 105 ? 5.740 9.732 2.578 1.00 93.44 105 LYS A O 1
ATOM 806 N N . ALA A 1 106 ? 5.222 10.461 4.644 1.00 92.00 106 ALA A N 1
ATOM 807 C CA . ALA A 1 106 ? 6.507 11.096 4.913 1.00 92.00 106 ALA A CA 1
ATOM 808 C C . ALA A 1 106 ? 7.654 10.075 4.898 1.00 92.00 106 ALA A C 1
ATOM 810 O O . ALA A 1 106 ? 8.720 10.361 4.352 1.00 92.00 106 ALA A O 1
ATOM 811 N N . GLN A 1 107 ? 7.436 8.861 5.412 1.00 88.75 107 GLN A N 1
ATOM 812 C CA . GLN A 1 107 ? 8.425 7.786 5.345 1.00 88.75 107 GLN A CA 1
ATOM 813 C C . GLN A 1 107 ? 8.781 7.432 3.896 1.00 88.75 107 GLN A C 1
ATOM 815 O O . GLN A 1 107 ? 9.967 7.363 3.568 1.00 88.75 107 GLN A O 1
ATOM 820 N N . TYR A 1 108 ? 7.798 7.268 3.003 1.00 90.50 108 TYR A N 1
ATOM 821 C CA . TYR A 1 108 ? 8.081 7.044 1.579 1.00 90.50 108 TYR A CA 1
ATOM 822 C C . TYR A 1 108 ? 8.838 8.215 0.954 1.00 90.50 108 TYR A C 1
ATOM 824 O O . TYR A 1 108 ? 9.830 8.000 0.262 1.00 90.50 108 TYR A O 1
ATOM 832 N N . GLN A 1 109 ? 8.414 9.448 1.230 1.00 91.56 109 GLN A N 1
ATOM 833 C CA . GLN A 1 109 ? 9.059 10.644 0.693 1.00 91.56 109 GLN A CA 1
ATOM 834 C C . GLN A 1 109 ? 10.518 10.796 1.155 1.00 91.56 109 GLN A C 1
ATOM 836 O O . GLN A 1 109 ? 11.354 11.279 0.395 1.00 91.56 109 GLN A O 1
ATOM 841 N N . ASN A 1 110 ? 10.827 10.378 2.383 1.00 89.94 110 ASN A N 1
ATOM 842 C CA . ASN A 1 110 ? 12.166 10.489 2.963 1.00 89.94 110 ASN A CA 1
ATOM 843 C C . ASN A 1 110 ? 13.102 9.342 2.559 1.00 89.94 110 ASN A C 1
ATOM 845 O O . ASN A 1 110 ? 14.320 9.509 2.607 1.00 89.94 110 ASN A O 1
ATOM 849 N N . THR A 1 111 ? 12.555 8.175 2.210 1.00 86.06 111 THR A N 1
ATOM 850 C CA . THR A 1 111 ? 13.346 6.961 1.934 1.00 86.06 111 THR A CA 1
ATOM 851 C C . THR A 1 111 ? 13.489 6.647 0.452 1.00 86.06 111 THR A C 1
ATOM 853 O O . THR A 1 111 ? 14.449 5.981 0.069 1.00 86.06 111 THR A O 1
ATOM 856 N N . ALA A 1 112 ? 12.556 7.101 -0.383 1.00 88.69 112 ALA A N 1
ATOM 857 C CA . ALA A 1 112 ? 12.532 6.779 -1.798 1.00 88.69 112 ALA A CA 1
ATOM 858 C C . ALA A 1 112 ? 13.105 7.917 -2.654 1.00 88.69 112 ALA A C 1
ATOM 860 O O . ALA A 1 112 ? 12.807 9.093 -2.440 1.00 88.69 112 ALA A O 1
ATOM 861 N N . ASP A 1 113 ? 13.891 7.567 -3.673 1.00 92.44 113 ASP A N 1
ATOM 862 C CA . ASP A 1 113 ? 14.346 8.536 -4.666 1.00 92.44 113 ASP A CA 1
ATOM 863 C C . ASP A 1 113 ? 13.184 8.963 -5.573 1.00 92.44 113 ASP A C 1
ATOM 865 O O . ASP A 1 113 ? 12.312 8.162 -5.901 1.00 92.44 113 ASP A O 1
ATOM 869 N N . ASP A 1 114 ? 13.195 10.214 -6.036 1.00 95.38 114 ASP A N 1
ATOM 870 C CA . ASP A 1 114 ? 12.237 10.751 -7.017 1.00 95.38 114 ASP A CA 1
ATOM 871 C C . ASP A 1 114 ? 10.754 10.509 -6.653 1.00 95.38 114 ASP A C 1
ATOM 873 O O . ASP A 1 114 ? 9.915 10.268 -7.527 1.00 95.38 114 ASP A O 1
ATOM 877 N N . PHE A 1 115 ? 10.423 10.565 -5.358 1.00 96.69 115 PHE A N 1
ATOM 878 C CA . PHE A 1 115 ? 9.050 10.418 -4.884 1.00 96.69 115 PHE A CA 1
ATOM 879 C C . PHE A 1 115 ? 8.127 11.482 -5.500 1.00 96.69 115 PHE A C 1
ATOM 881 O O . PHE A 1 115 ? 8.391 12.685 -5.423 1.00 96.69 115 PHE A O 1
ATOM 888 N N . LEU A 1 116 ? 7.005 11.038 -6.065 1.00 98.06 116 LEU A N 1
ATOM 889 C CA . LEU A 1 116 ? 5.957 11.901 -6.601 1.00 98.06 116 LEU A CA 1
ATOM 890 C C . LEU A 1 116 ? 4.583 11.335 -6.250 1.00 98.06 116 LEU A C 1
ATOM 892 O O . LEU A 1 116 ? 4.170 10.303 -6.780 1.00 98.06 116 LEU A O 1
ATOM 896 N N . LEU A 1 117 ? 3.849 12.053 -5.403 1.00 98.19 117 LEU A N 1
ATOM 897 C CA . LEU A 1 117 ? 2.447 11.766 -5.122 1.00 98.19 117 LEU A CA 1
ATOM 898 C C . LEU A 1 117 ? 1.591 12.075 -6.361 1.00 98.19 117 LEU A C 1
ATOM 900 O O . LEU A 1 117 ? 1.652 13.176 -6.907 1.00 98.19 117 LEU A O 1
ATOM 904 N N . LEU A 1 118 ? 0.790 11.104 -6.794 1.00 98.38 118 LEU A N 1
ATOM 905 C CA . LEU A 1 118 ? -0.133 11.224 -7.924 1.00 98.38 118 LEU A CA 1
ATOM 906 C C . LEU A 1 118 ? -1.563 11.502 -7.460 1.00 98.38 118 LEU A C 1
ATOM 908 O O . LEU A 1 118 ? -2.250 12.339 -8.044 1.00 98.38 118 LEU A O 1
ATOM 912 N N . SER A 1 119 ? -2.018 10.796 -6.424 1.00 98.38 119 SER A N 1
ATOM 913 C CA . SER A 1 119 ? -3.341 11.003 -5.840 1.00 98.38 119 SER A CA 1
ATOM 914 C C . SER A 1 119 ? -3.401 10.588 -4.379 1.00 98.38 119 SER A C 1
ATOM 916 O O . SER A 1 119 ? -2.630 9.747 -3.920 1.00 98.38 119 SER A O 1
ATOM 918 N N . GLU A 1 120 ? -4.377 11.153 -3.682 1.00 97.94 120 GLU A N 1
ATOM 919 C CA . GLU A 1 120 ? -4.684 10.880 -2.287 1.00 97.94 120 GLU A CA 1
ATOM 920 C C . GLU A 1 120 ? -6.205 10.928 -2.105 1.00 97.94 120 GLU A C 1
ATOM 922 O O . GLU A 1 120 ? -6.864 11.824 -2.639 1.00 97.94 120 GLU A O 1
ATOM 927 N N . GLU A 1 121 ? -6.765 9.940 -1.412 1.00 97.69 121 GLU A N 1
ATOM 928 C CA . GLU A 1 121 ? -8.209 9.756 -1.262 1.00 97.69 121 GLU A CA 1
ATOM 929 C C . GLU A 1 121 ? -8.545 9.263 0.149 1.00 97.69 121 GLU A C 1
ATOM 931 O O . GLU A 1 121 ? -7.960 8.292 0.632 1.00 97.69 121 GLU A O 1
ATOM 936 N N . ASP A 1 122 ? -9.523 9.917 0.780 1.00 97.50 122 ASP A N 1
ATOM 937 C CA . ASP A 1 122 ? -10.202 9.405 1.970 1.00 97.50 122 ASP A CA 1
ATOM 938 C C . ASP A 1 122 ? -11.347 8.488 1.515 1.00 97.50 122 ASP A C 1
ATOM 940 O O . ASP A 1 122 ? -12.201 8.887 0.718 1.00 97.50 122 ASP A O 1
ATOM 944 N N . THR A 1 123 ? -11.365 7.251 2.003 1.00 96.25 123 THR A N 1
ATOM 945 C CA . THR A 1 123 ? -12.370 6.239 1.664 1.00 96.25 123 THR A CA 1
ATOM 946 C C . THR A 1 123 ? -12.710 5.387 2.887 1.00 96.25 123 THR A C 1
ATOM 948 O O . THR A 1 123 ? -12.230 5.641 3.990 1.00 96.25 123 THR A O 1
ATOM 951 N N . ALA A 1 124 ? -13.548 4.371 2.703 1.00 95.69 124 ALA A N 1
ATOM 952 C CA . ALA A 1 124 ? -13.828 3.378 3.726 1.00 95.69 124 ALA A CA 1
ATOM 953 C C . ALA A 1 124 ? -13.744 1.968 3.140 1.00 95.69 124 ALA A C 1
ATOM 955 O O . ALA A 1 124 ? -14.275 1.700 2.059 1.00 95.69 124 ALA A O 1
ATOM 956 N N . VAL A 1 125 ? -13.114 1.055 3.876 1.00 94.25 125 VAL A N 1
ATOM 957 C CA . VAL A 1 125 ? -13.093 -0.380 3.567 1.00 94.25 125 VAL A CA 1
ATOM 958 C C . VAL A 1 125 ? -13.690 -1.125 4.745 1.00 94.25 125 VAL A C 1
ATOM 960 O O . VAL A 1 125 ? -13.324 -0.877 5.888 1.00 94.25 125 VAL A O 1
ATOM 963 N N . ASP A 1 126 ? -14.673 -1.984 4.482 1.00 93.75 126 ASP A N 1
ATOM 964 C CA . ASP A 1 126 ? -15.406 -2.695 5.542 1.00 93.75 126 ASP A CA 1
ATOM 965 C C . ASP A 1 126 ? -16.027 -1.766 6.611 1.00 93.75 126 ASP A C 1
ATOM 967 O O . ASP A 1 126 ? -16.126 -2.108 7.785 1.00 93.75 126 ASP A O 1
ATOM 971 N N . GLY A 1 127 ? -16.410 -0.545 6.214 1.00 93.75 127 GLY A N 1
ATOM 972 C CA . GLY A 1 127 ? -16.940 0.474 7.129 1.00 93.75 127 GLY A CA 1
ATOM 973 C C . GLY A 1 127 ? -15.896 1.144 8.034 1.00 93.75 127 GLY A C 1
ATOM 974 O O . GLY A 1 127 ? -16.284 1.924 8.899 1.00 93.75 127 GLY A O 1
ATOM 975 N N . VAL A 1 128 ? -14.606 0.864 7.833 1.00 95.38 128 VAL A N 1
ATOM 976 C CA . VAL A 1 128 ? -13.478 1.461 8.561 1.00 95.38 128 VAL A CA 1
ATOM 977 C C . VAL A 1 128 ? -12.827 2.541 7.706 1.00 95.38 128 VAL A C 1
ATOM 979 O O . VAL A 1 128 ? -12.614 2.333 6.507 1.00 95.38 128 VAL A O 1
ATOM 982 N N . ASP A 1 129 ? -12.490 3.673 8.321 1.00 96.06 129 ASP A N 1
ATOM 983 C CA . ASP A 1 129 ? -11.799 4.768 7.644 1.00 96.06 129 ASP A CA 1
ATOM 984 C C . ASP A 1 129 ? -10.457 4.297 7.066 1.00 96.06 129 ASP A C 1
ATOM 986 O O . ASP A 1 129 ? -9.649 3.634 7.722 1.00 96.06 129 ASP A O 1
ATOM 990 N N . CYS A 1 130 ? -10.222 4.655 5.808 1.00 97.44 130 CYS A N 1
ATOM 991 C CA . CYS A 1 130 ? -9.060 4.249 5.040 1.00 97.44 130 CYS A CA 1
ATOM 992 C C . CYS A 1 130 ? -8.514 5.444 4.267 1.00 97.44 130 CYS A C 1
ATOM 994 O O . CYS A 1 130 ? -9.257 6.148 3.582 1.00 97.44 130 CYS A O 1
ATOM 996 N N . ARG A 1 131 ? -7.195 5.624 4.301 1.00 98.00 131 ARG A N 1
ATOM 997 C CA . ARG A 1 131 ? -6.496 6.604 3.469 1.00 98.00 131 ARG A CA 1
ATOM 998 C C . ARG A 1 131 ? -5.734 5.889 2.367 1.00 98.00 131 ARG A C 1
ATOM 1000 O O . ARG A 1 131 ? -4.958 4.978 2.645 1.00 98.00 131 ARG A O 1
ATOM 1007 N N . LEU A 1 132 ? -5.970 6.279 1.119 1.00 98.06 132 LEU A N 1
ATOM 1008 C CA . LEU A 1 132 ? -5.348 5.672 -0.054 1.00 98.06 132 LEU A CA 1
ATOM 1009 C C . LEU A 1 132 ? -4.418 6.669 -0.743 1.00 98.06 132 LEU A C 1
ATOM 1011 O O . LEU A 1 132 ? -4.815 7.787 -1.066 1.00 98.06 132 LEU A O 1
ATOM 1015 N N . PHE A 1 133 ? -3.192 6.232 -1.016 1.00 97.19 133 PHE A N 1
ATOM 1016 C CA . PHE A 1 133 ? -2.181 6.978 -1.757 1.00 97.19 133 PHE A CA 1
ATOM 1017 C C . PHE A 1 133 ? -1.859 6.283 -3.072 1.00 97.19 133 PHE A C 1
ATOM 1019 O O . PHE A 1 133 ? -1.705 5.064 -3.105 1.00 97.19 133 PHE A O 1
ATOM 1026 N N . GLU A 1 134 ? -1.674 7.056 -4.137 1.00 98.31 134 GLU A N 1
ATOM 1027 C CA . GLU A 1 134 ? -1.031 6.599 -5.367 1.00 98.31 134 GLU A CA 1
ATOM 1028 C C . GLU A 1 134 ? 0.194 7.477 -5.619 1.00 98.31 134 GLU A C 1
ATOM 1030 O O . GLU A 1 134 ? 0.083 8.704 -5.615 1.00 98.31 134 GLU A O 1
ATOM 1035 N N . PHE A 1 135 ? 1.366 6.880 -5.812 1.00 98.38 135 PHE A N 1
ATOM 1036 C CA . PHE A 1 135 ? 2.618 7.621 -5.987 1.00 98.38 135 PHE A CA 1
ATOM 1037 C C . PHE A 1 135 ? 3.621 6.845 -6.839 1.00 98.38 135 PHE A C 1
ATOM 1039 O O . PHE A 1 135 ? 3.535 5.623 -6.969 1.00 98.38 135 PHE A O 1
ATOM 1046 N N . THR A 1 136 ? 4.592 7.552 -7.410 1.00 98.19 136 THR A N 1
ATOM 1047 C CA . THR A 1 136 ? 5.762 6.954 -8.062 1.00 98.19 136 THR A CA 1
ATOM 1048 C C . THR A 1 136 ? 7.015 7.200 -7.249 1.00 98.19 136 THR A C 1
ATOM 1050 O O . THR A 1 136 ? 7.095 8.182 -6.514 1.00 98.19 136 THR A O 1
ATOM 1053 N N . TYR A 1 137 ? 8.003 6.333 -7.418 1.00 96.25 137 TYR A N 1
ATOM 1054 C CA . TYR A 1 137 ? 9.339 6.510 -6.866 1.00 96.25 137 TYR A CA 1
ATOM 1055 C C . TYR A 1 137 ? 10.359 5.715 -7.684 1.00 96.25 137 TYR A C 1
ATOM 1057 O O . TYR A 1 137 ? 9.992 4.855 -8.488 1.00 96.25 137 TYR A O 1
ATOM 1065 N N . ALA A 1 138 ? 11.640 5.988 -7.478 1.00 93.50 138 ALA A N 1
ATOM 1066 C CA . ALA A 1 138 ? 12.744 5.252 -8.063 1.00 93.50 138 ALA A CA 1
ATOM 1067 C C . ALA A 1 138 ? 13.500 4.462 -6.987 1.00 93.50 138 ALA A C 1
ATOM 1069 O O . ALA A 1 138 ? 13.676 4.911 -5.857 1.00 93.50 138 ALA A O 1
ATOM 1070 N N . ILE A 1 139 ? 13.976 3.278 -7.362 1.00 88.12 139 ILE A N 1
ATOM 1071 C CA . ILE A 1 139 ? 14.962 2.515 -6.595 1.00 88.12 139 ILE A CA 1
ATOM 1072 C C . ILE A 1 139 ? 16.285 2.636 -7.343 1.00 88.12 139 ILE A C 1
ATOM 1074 O O . ILE A 1 139 ? 16.420 2.079 -8.437 1.00 88.12 139 ILE A O 1
ATOM 1078 N N . LYS A 1 140 ? 17.244 3.374 -6.775 1.00 90.25 140 LYS A N 1
ATOM 1079 C CA . LYS A 1 140 ? 18.565 3.600 -7.373 1.00 90.25 140 LYS A CA 1
ATOM 1080 C C . LYS A 1 140 ? 19.633 2.816 -6.609 1.00 90.25 140 LYS A C 1
ATOM 1082 O O . LYS A 1 140 ? 19.757 2.936 -5.396 1.00 90.25 140 LYS A O 1
ATOM 1087 N N . GLY A 1 141 ? 20.432 2.024 -7.320 1.00 88.06 141 GLY A N 1
ATOM 1088 C CA . GLY A 1 141 ? 21.551 1.272 -6.742 1.00 88.06 141 GLY A CA 1
ATOM 1089 C C . GLY A 1 141 ? 22.480 0.726 -7.823 1.00 88.06 141 GLY A C 1
ATOM 1090 O O . GLY A 1 141 ? 22.010 0.336 -8.885 1.00 88.06 141 GLY A O 1
ATOM 1091 N N . ASP A 1 142 ? 23.796 0.741 -7.590 1.00 83.75 142 ASP A N 1
ATOM 1092 C CA . ASP A 1 142 ? 24.827 0.174 -8.483 1.00 83.75 142 ASP A CA 1
ATOM 1093 C C . ASP A 1 142 ? 24.680 0.530 -9.983 1.00 83.75 142 ASP A C 1
ATOM 1095 O O . ASP A 1 142 ? 24.953 -0.276 -10.872 1.00 83.75 142 ASP A O 1
ATOM 1099 N N . GLY A 1 143 ? 24.237 1.757 -10.284 1.00 84.62 143 GLY A N 1
ATOM 1100 C CA . GLY A 1 143 ? 24.026 2.233 -11.660 1.00 84.62 143 GLY A CA 1
ATOM 1101 C C . GLY A 1 143 ? 22.739 1.732 -12.331 1.00 84.62 143 GLY A C 1
ATOM 1102 O O . GLY A 1 143 ? 22.519 2.009 -13.509 1.00 84.62 143 GLY A O 1
ATOM 1103 N N . VAL A 1 144 ? 21.880 1.030 -11.593 1.00 86.56 144 VAL A N 1
ATOM 1104 C CA . VAL A 1 144 ? 20.534 0.623 -11.999 1.00 86.56 144 VAL A CA 1
ATOM 1105 C C . VAL A 1 144 ? 19.515 1.561 -11.352 1.00 86.56 144 VAL A C 1
ATOM 1107 O O . VAL A 1 144 ? 19.620 1.894 -10.173 1.00 86.56 144 VAL A O 1
ATOM 1110 N N . SER A 1 145 ? 18.521 1.985 -12.133 1.00 91.19 145 SER A N 1
ATOM 1111 C CA . SER A 1 145 ? 17.357 2.733 -11.655 1.00 91.19 145 SER A CA 1
ATOM 1112 C C . SER A 1 145 ? 16.099 1.998 -12.093 1.00 91.19 145 SER A C 1
ATOM 1114 O O . SER A 1 145 ? 15.941 1.717 -13.282 1.00 91.19 145 SER A O 1
ATOM 1116 N N . GLN A 1 146 ? 15.221 1.679 -11.148 1.00 92.69 146 GLN A N 1
ATOM 1117 C CA . GLN A 1 146 ? 13.913 1.086 -11.427 1.00 92.69 146 GLN A CA 1
ATOM 1118 C C . GLN A 1 146 ? 12.824 2.066 -11.007 1.00 92.69 146 GLN A C 1
ATOM 1120 O O . GLN A 1 146 ? 12.760 2.444 -9.840 1.00 92.69 146 GLN A O 1
ATOM 1125 N N . GLU A 1 147 ? 11.989 2.487 -11.958 1.00 96.75 147 GLU A N 1
ATOM 1126 C CA . GLU A 1 147 ? 10.828 3.329 -11.675 1.00 96.75 147 GLU A CA 1
ATOM 1127 C C . GLU A 1 147 ? 9.630 2.465 -11.286 1.00 96.75 147 GLU A C 1
ATOM 1129 O O . GLU A 1 147 ? 9.177 1.604 -12.044 1.00 96.75 147 GLU A O 1
ATOM 1134 N N . MET A 1 148 ? 9.093 2.743 -10.109 1.00 97.25 148 MET A N 1
ATOM 1135 C CA . MET A 1 148 ? 7.995 2.020 -9.495 1.00 97.25 148 MET A CA 1
ATOM 1136 C C . MET A 1 148 ? 6.775 2.930 -9.378 1.00 97.25 148 MET A C 1
ATOM 1138 O O . MET A 1 148 ? 6.898 4.147 -9.211 1.00 97.25 148 MET A O 1
ATOM 1142 N N . GLN A 1 149 ? 5.589 2.331 -9.412 1.00 98.44 149 GLN A N 1
ATOM 1143 C CA . GLN A 1 149 ? 4.345 2.993 -9.030 1.00 98.44 149 GLN A CA 1
ATOM 1144 C C . GLN A 1 149 ? 3.621 2.143 -7.986 1.00 98.44 149 GLN A C 1
ATOM 1146 O O . GLN A 1 149 ? 3.568 0.915 -8.098 1.00 98.44 149 GLN A O 1
ATOM 1151 N N . CYS A 1 150 ? 3.101 2.813 -6.961 1.00 97.50 150 CYS A N 1
ATOM 1152 C CA . CYS A 1 150 ? 2.454 2.219 -5.800 1.00 97.50 150 CYS A CA 1
ATOM 1153 C C . CYS A 1 150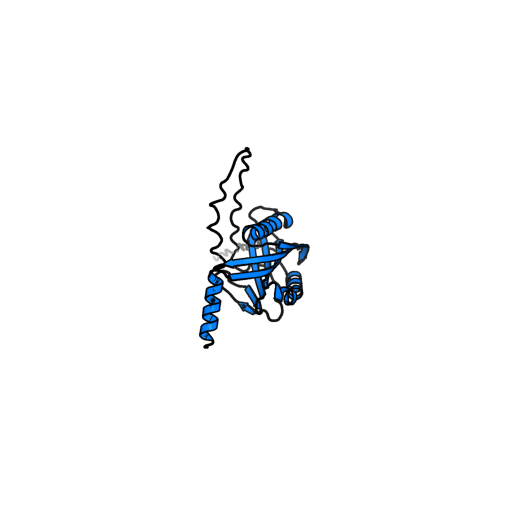 ? 1.023 2.719 -5.640 1.00 97.50 150 CYS A C 1
ATOM 1155 O O . CYS A 1 150 ? 0.729 3.882 -5.910 1.00 97.50 150 CYS A O 1
ATOM 1157 N N . MET A 1 151 ? 0.177 1.843 -5.106 1.00 98.38 151 MET A N 1
ATOM 1158 C CA . MET A 1 151 ? -1.086 2.165 -4.458 1.00 98.38 151 MET A CA 1
ATOM 1159 C C . MET A 1 151 ? -1.053 1.599 -3.038 1.00 98.38 151 MET A C 1
ATOM 1161 O O . MET A 1 151 ? -0.953 0.383 -2.869 1.00 98.38 151 MET A O 1
ATOM 1165 N N . THR A 1 152 ? -1.129 2.466 -2.034 1.00 97.50 152 THR A N 1
ATOM 1166 C CA . THR A 1 152 ? -1.030 2.087 -0.620 1.00 97.50 152 THR A CA 1
ATOM 1167 C C . THR A 1 152 ? -2.293 2.497 0.118 1.00 97.50 152 THR A C 1
ATOM 1169 O O . THR A 1 152 ? -2.661 3.667 0.085 1.00 97.50 152 THR A O 1
ATOM 1172 N N . ALA A 1 153 ? -2.942 1.545 0.786 1.00 98.06 153 ALA A N 1
ATOM 1173 C CA . ALA A 1 153 ? -4.040 1.793 1.713 1.00 98.06 153 ALA A CA 1
ATOM 1174 C C . ALA A 1 153 ? -3.529 1.725 3.154 1.00 98.06 153 ALA A C 1
ATOM 1176 O O . ALA A 1 153 ? -2.825 0.778 3.505 1.00 98.06 153 ALA A O 1
ATOM 1177 N N . VAL A 1 154 ? -3.906 2.706 3.968 1.00 97.31 154 VAL A N 1
ATOM 1178 C CA . VAL A 1 154 ? -3.648 2.770 5.409 1.00 97.31 154 VAL A CA 1
ATOM 1179 C C . VAL A 1 154 ? -4.987 2.743 6.129 1.00 97.31 154 VAL A C 1
ATOM 1181 O O . VAL A 1 154 ? -5.860 3.564 5.846 1.00 97.31 154 VAL A O 1
ATOM 1184 N N . ILE A 1 155 ? -5.148 1.787 7.037 1.00 97.06 155 ILE A N 1
ATOM 1185 C CA . ILE A 1 155 ? -6.395 1.525 7.756 1.00 97.06 155 ILE A CA 1
ATOM 1186 C C . ILE A 1 155 ? -6.062 1.384 9.237 1.00 97.06 155 ILE A C 1
ATOM 1188 O O . ILE A 1 155 ? -5.066 0.750 9.578 1.00 97.06 155 ILE A O 1
ATOM 1192 N N . ILE A 1 156 ? -6.898 1.941 10.111 1.00 94.81 156 ILE A N 1
ATOM 1193 C CA . ILE A 1 156 ? -6.760 1.791 11.562 1.00 94.81 156 ILE A CA 1
ATOM 1194 C C . ILE A 1 156 ? -8.061 1.237 12.128 1.00 94.81 156 ILE A C 1
ATOM 1196 O O . ILE A 1 156 ? -9.120 1.830 11.931 1.00 94.81 156 ILE A O 1
ATOM 1200 N N . LYS A 1 157 ? -7.981 0.118 12.851 1.00 93.50 157 LYS A N 1
ATOM 1201 C CA . LYS A 1 157 ? -9.111 -0.475 13.577 1.00 93.50 157 LYS A CA 1
ATOM 1202 C C . LYS A 1 157 ? -8.629 -1.073 14.892 1.00 93.50 157 LYS A C 1
ATOM 1204 O O . LYS A 1 157 ? -7.651 -1.812 14.877 1.00 93.50 157 LYS A O 1
ATOM 1209 N N . ASP A 1 158 ? -9.334 -0.785 15.985 1.00 90.88 158 ASP A N 1
ATOM 1210 C CA . ASP A 1 158 ? -9.044 -1.310 17.330 1.00 90.88 158 ASP A CA 1
ATOM 1211 C C . ASP A 1 158 ? -7.561 -1.149 17.704 1.00 90.88 158 ASP A C 1
ATOM 1213 O O . ASP A 1 158 ? -6.876 -2.117 18.010 1.00 90.88 158 ASP A O 1
ATOM 1217 N N . GLU A 1 159 ? -7.038 0.076 17.563 1.00 90.31 159 GLU A N 1
ATOM 1218 C CA . GLU A 1 159 ? -5.622 0.415 17.799 1.00 90.31 159 GLU A CA 1
ATOM 1219 C C . GLU A 1 159 ? -4.602 -0.330 16.932 1.00 90.31 159 GLU A C 1
ATOM 1221 O O . GLU A 1 159 ? -3.405 -0.194 17.148 1.00 90.31 159 GLU A O 1
ATOM 1226 N N . ARG A 1 160 ? -5.039 -1.051 15.900 1.00 92.38 160 ARG A N 1
ATOM 1227 C CA . ARG A 1 160 ? -4.151 -1.731 14.965 1.00 92.38 160 ARG A CA 1
ATOM 1228 C C . ARG A 1 160 ? -4.147 -1.055 13.609 1.00 92.38 160 ARG A C 1
ATOM 1230 O O . ARG A 1 160 ? -5.197 -0.764 13.034 1.00 92.38 160 ARG A O 1
ATOM 1237 N N . VAL A 1 161 ? -2.948 -0.844 13.087 1.00 93.44 161 VAL A N 1
ATOM 1238 C CA . VAL A 1 161 ? -2.695 -0.325 11.749 1.00 93.44 161 VAL A CA 1
ATOM 1239 C C . VAL A 1 161 ? -2.565 -1.487 10.775 1.00 93.44 161 VAL A C 1
ATOM 1241 O O . VAL A 1 161 ? -1.843 -2.450 11.027 1.00 93.44 161 VAL A O 1
ATOM 1244 N N . TYR A 1 162 ? -3.206 -1.357 9.620 1.00 95.44 162 TYR A N 1
ATOM 1245 C CA . TYR A 1 162 ? -3.030 -2.229 8.469 1.00 95.44 162 TYR A CA 1
ATOM 1246 C C . TYR A 1 162 ? -2.587 -1.385 7.277 1.00 95.44 162 TYR A C 1
ATOM 1248 O O . TYR A 1 162 ? -3.253 -0.417 6.903 1.00 95.44 162 TYR A O 1
ATOM 1256 N N . ILE A 1 163 ? -1.468 -1.764 6.667 1.00 96.00 163 ILE A N 1
ATOM 1257 C CA . ILE A 1 163 ? -0.926 -1.127 5.472 1.00 96.00 163 ILE A CA 1
ATOM 1258 C C . ILE A 1 163 ? -0.918 -2.162 4.352 1.00 96.00 163 ILE A C 1
ATOM 1260 O O . ILE A 1 163 ? -0.227 -3.180 4.424 1.00 96.00 163 ILE A O 1
ATOM 1264 N N . VAL A 1 164 ? -1.681 -1.898 3.293 1.00 97.25 164 VAL A N 1
ATOM 1265 C CA . VAL A 1 164 ? -1.709 -2.739 2.091 1.00 97.25 164 VAL A CA 1
ATOM 1266 C C . VAL A 1 164 ? -1.059 -1.977 0.953 1.00 97.25 164 VAL A C 1
ATOM 1268 O O . VAL A 1 164 ? -1.613 -0.997 0.462 1.00 97.25 164 VAL A O 1
ATOM 1271 N N . THR A 1 165 ? 0.115 -2.429 0.520 1.00 96.88 165 THR A N 1
ATOM 1272 C CA . THR A 1 165 ? 0.873 -1.813 -0.575 1.00 96.88 165 THR A CA 1
ATOM 1273 C C . THR A 1 165 ? 0.833 -2.692 -1.813 1.00 96.88 165 THR A C 1
ATOM 1275 O O . THR A 1 165 ? 1.331 -3.818 -1.817 1.00 96.88 165 THR A O 1
ATOM 1278 N N . CYS A 1 166 ? 0.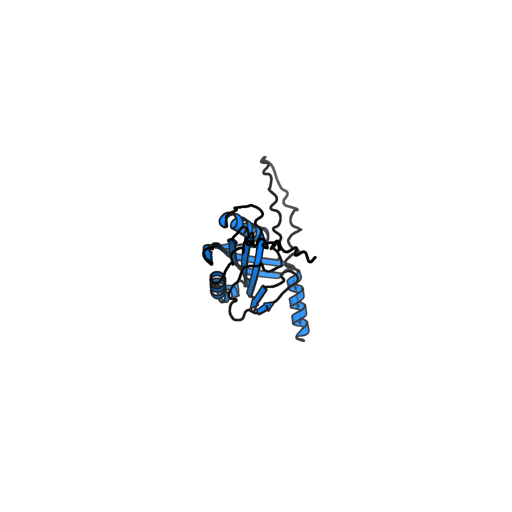281 -2.147 -2.890 1.00 97.88 166 CYS A N 1
ATOM 1279 C CA . CYS A 1 166 ? 0.284 -2.735 -4.220 1.00 97.88 166 CYS A CA 1
ATOM 1280 C C . CYS A 1 166 ? 1.286 -1.982 -5.089 1.00 97.88 166 CYS A C 1
ATOM 1282 O O . CYS A 1 166 ? 1.199 -0.761 -5.188 1.00 97.88 166 CYS A O 1
ATOM 1284 N N . LYS A 1 167 ? 2.217 -2.672 -5.745 1.00 97.00 167 LYS A N 1
ATOM 1285 C CA . LYS A 1 167 ? 3.233 -2.013 -6.577 1.00 97.00 167 LYS A CA 1
ATOM 1286 C C . LYS A 1 167 ? 3.593 -2.816 -7.810 1.00 97.00 167 LYS A C 1
ATOM 1288 O O . LYS A 1 167 ? 3.509 -4.040 -7.781 1.00 97.00 167 LYS A O 1
ATOM 1293 N N . SER A 1 168 ? 4.051 -2.136 -8.851 1.00 98.25 168 SER A N 1
ATOM 1294 C CA . SER A 1 168 ? 4.693 -2.733 -10.029 1.00 98.25 168 SER A CA 1
ATOM 1295 C C . SER A 1 168 ? 5.673 -1.737 -10.645 1.00 98.25 168 SER A C 1
ATOM 1297 O O . SER A 1 168 ? 5.830 -0.622 -10.129 1.00 98.25 168 SER A O 1
ATOM 1299 N N . HIS A 1 169 ? 6.307 -2.098 -11.762 1.00 98.19 169 HIS A N 1
ATOM 1300 C CA . HIS A 1 169 ? 6.996 -1.091 -12.560 1.00 98.19 169 HIS A CA 1
ATOM 1301 C C . HIS A 1 169 ? 6.005 -0.032 -13.054 1.00 98.19 169 HIS A C 1
ATOM 1303 O O . HIS A 1 169 ? 4.819 -0.303 -13.279 1.00 98.19 169 HIS A O 1
ATOM 1309 N N . ARG A 1 170 ? 6.492 1.197 -13.216 1.00 97.81 170 ARG A N 1
ATOM 1310 C CA . ARG A 1 170 ? 5.664 2.337 -13.625 1.00 97.81 170 ARG A CA 1
ATOM 1311 C C . ARG A 1 170 ? 5.018 2.143 -15.002 1.00 97.81 170 ARG A C 1
ATOM 1313 O O . ARG A 1 170 ? 3.877 2.542 -15.210 1.00 97.81 170 ARG A O 1
ATOM 1320 N N . ASP A 1 171 ? 5.731 1.533 -15.943 1.00 97.75 171 ASP A N 1
ATOM 1321 C CA . ASP A 1 171 ? 5.273 1.313 -17.319 1.00 97.75 171 ASP A CA 1
ATOM 1322 C C . ASP A 1 171 ? 4.181 0.236 -17.439 1.00 97.75 171 ASP A C 1
ATOM 1324 O O . ASP A 1 171 ? 3.375 0.270 -18.370 1.00 97.75 171 ASP A O 1
ATOM 1328 N N . THR A 1 172 ? 4.103 -0.686 -16.479 1.00 98.12 172 THR A N 1
ATOM 1329 C CA . THR A 1 172 ? 3.107 -1.768 -16.438 1.00 98.12 172 THR A CA 1
ATOM 1330 C C . THR A 1 172 ? 1.964 -1.512 -15.454 1.00 98.12 172 THR A C 1
ATOM 1332 O O . THR A 1 172 ? 0.939 -2.191 -15.537 1.00 98.12 172 THR A O 1
ATOM 1335 N N . PHE A 1 173 ? 2.091 -0.538 -14.545 1.00 98.50 173 PHE A N 1
ATOM 1336 C CA . PHE A 1 173 ? 1.158 -0.324 -13.430 1.00 98.50 173 PHE A CA 1
ATOM 1337 C C . PHE A 1 173 ? -0.299 -0.170 -13.853 1.00 98.50 173 PHE A C 1
ATOM 1339 O O . PHE A 1 173 ? -1.206 -0.691 -13.202 1.00 98.50 173 PHE A O 1
ATOM 1346 N N . MET A 1 174 ? -0.546 0.476 -14.991 1.00 98.12 174 MET A N 1
ATOM 1347 C CA . MET A 1 174 ? -1.905 0.655 -15.504 1.00 98.12 174 MET A CA 1
ATOM 1348 C C . MET A 1 174 ? -2.625 -0.664 -15.819 1.00 98.12 174 MET A C 1
ATOM 1350 O O . MET A 1 174 ? -3.854 -0.693 -15.782 1.00 98.12 174 MET A O 1
ATOM 1354 N N . ASN A 1 175 ? -1.894 -1.763 -16.042 1.00 98.25 175 ASN A N 1
ATOM 1355 C CA . ASN A 1 175 ? -2.475 -3.100 -16.198 1.00 98.25 175 ASN A CA 1
ATOM 1356 C C . ASN A 1 175 ? -3.025 -3.655 -14.872 1.00 98.25 175 ASN A C 1
ATOM 1358 O O . ASN A 1 175 ? -3.950 -4.467 -14.877 1.00 98.25 175 ASN A O 1
ATOM 1362 N N . TYR A 1 176 ? -2.473 -3.210 -13.741 1.00 98.44 176 TYR A N 1
ATOM 1363 C CA . TYR A 1 176 ? -2.797 -3.705 -12.403 1.00 98.44 176 TYR A CA 1
ATOM 1364 C C . TYR A 1 176 ? -3.635 -2.730 -11.577 1.00 98.44 176 TYR A C 1
ATOM 1366 O O . TYR A 1 176 ? -4.278 -3.159 -10.624 1.00 98.44 176 TYR A O 1
ATOM 1374 N N . ARG A 1 177 ? -3.703 -1.446 -11.952 1.00 98.25 177 ARG A N 1
ATOM 1375 C CA . ARG A 1 177 ? -4.388 -0.397 -11.176 1.00 98.25 177 ARG A CA 1
ATOM 1376 C C . ARG A 1 177 ? -5.822 -0.764 -10.780 1.00 98.25 177 ARG A C 1
ATOM 1378 O O . ARG A 1 177 ? -6.196 -0.612 -9.621 1.00 98.25 177 ARG A O 1
ATOM 1385 N N . GLN A 1 178 ? -6.631 -1.262 -11.719 1.00 98.31 178 GLN A N 1
ATOM 1386 C CA . GLN A 1 178 ? -8.005 -1.681 -11.412 1.00 98.31 178 GLN A CA 1
ATOM 1387 C C . GLN A 1 178 ? -8.060 -2.978 -10.577 1.00 98.31 178 GLN A C 1
ATOM 1389 O O . GLN A 1 178 ? -8.799 -2.989 -9.593 1.00 98.31 178 GLN A O 1
ATOM 1394 N N . PRO A 1 179 ? -7.324 -4.057 -10.916 1.00 98.19 179 PRO A N 1
ATOM 1395 C CA . PRO A 1 179 ? -7.189 -5.221 -10.037 1.00 98.19 179 PRO A CA 1
ATOM 1396 C C . PRO A 1 179 ? -6.779 -4.879 -8.597 1.00 98.19 179 PRO A C 1
ATOM 1398 O O . PRO A 1 179 ? -7.411 -5.364 -7.663 1.00 98.19 179 PRO A O 1
ATOM 1401 N N . PHE A 1 180 ? -5.787 -4.005 -8.415 1.00 98.44 180 PHE A N 1
ATOM 1402 C CA . PHE A 1 180 ? -5.358 -3.521 -7.103 1.00 98.44 180 PHE A CA 1
ATOM 1403 C C . PHE A 1 180 ? -6.483 -2.803 -6.370 1.00 98.44 180 PHE A C 1
ATOM 1405 O O . PHE A 1 180 ? -6.779 -3.148 -5.232 1.00 98.44 180 PHE A O 1
ATOM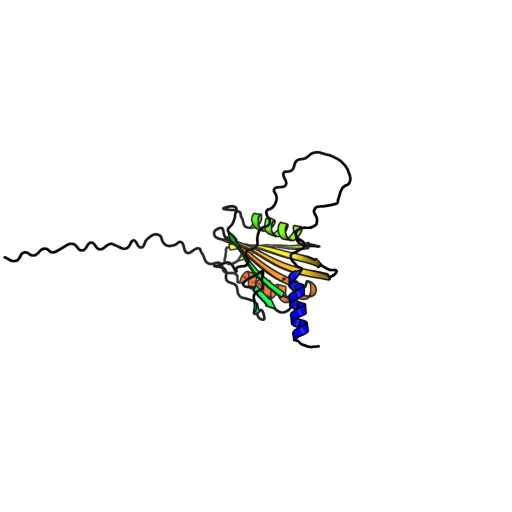 1412 N N . ARG A 1 181 ? -7.178 -1.874 -7.034 1.00 97.88 181 ARG A N 1
ATOM 1413 C CA . ARG A 1 181 ? -8.287 -1.150 -6.403 1.00 97.88 181 ARG A CA 1
ATOM 1414 C C . ARG A 1 181 ? -9.408 -2.083 -5.942 1.00 97.88 181 ARG A C 1
ATOM 1416 O O . ARG A 1 181 ? -9.856 -1.967 -4.810 1.00 97.88 181 ARG A O 1
ATOM 1423 N N . LYS A 1 182 ? -9.793 -3.061 -6.770 1.00 97.75 182 LYS A N 1
ATOM 1424 C CA . LYS A 1 182 ? -10.798 -4.076 -6.397 1.00 97.75 182 LYS A CA 1
ATOM 1425 C C . LYS A 1 182 ? -10.367 -4.913 -5.195 1.00 97.75 182 LYS A C 1
ATOM 1427 O O . LYS A 1 182 ? -11.183 -5.208 -4.332 1.00 97.75 182 LYS A O 1
ATOM 1432 N N . MET A 1 183 ? -9.091 -5.288 -5.133 1.00 98.00 183 MET A N 1
ATOM 1433 C CA . MET A 1 183 ? -8.549 -6.005 -3.983 1.00 98.00 183 MET A CA 1
ATOM 1434 C C . MET A 1 183 ? -8.603 -5.148 -2.714 1.00 98.00 183 MET A C 1
ATOM 1436 O O . MET A 1 183 ? -9.020 -5.647 -1.675 1.00 98.00 183 MET A O 1
ATOM 1440 N N . LEU A 1 184 ? -8.247 -3.862 -2.783 1.00 97.69 184 LEU A N 1
ATOM 1441 C CA . LEU A 1 184 ? -8.359 -2.960 -1.631 1.00 97.69 184 LEU A CA 1
ATOM 1442 C C . LEU A 1 184 ? -9.818 -2.801 -1.169 1.00 97.69 184 LEU A C 1
ATOM 1444 O O . LEU A 1 184 ? -10.099 -2.866 0.021 1.00 97.69 184 LEU A O 1
ATOM 1448 N N . GLU A 1 185 ? -10.767 -2.697 -2.102 1.00 96.81 185 GLU A N 1
ATOM 1449 C CA . GLU A 1 185 ? -12.212 -2.658 -1.809 1.00 96.81 185 GLU A CA 1
ATOM 1450 C C . GLU A 1 185 ? -12.735 -3.976 -1.178 1.00 96.81 185 GLU A C 1
ATOM 1452 O O . GLU A 1 185 ? -13.759 -3.994 -0.485 1.00 96.81 185 GLU A O 1
ATOM 1457 N N . SER A 1 186 ? -12.031 -5.094 -1.386 1.00 97.69 186 SER A N 1
ATOM 1458 C CA . SER A 1 186 ? -12.370 -6.406 -0.814 1.00 97.69 186 SER A CA 1
ATOM 1459 C C . SER A 1 186 ? -11.856 -6.628 0.611 1.00 97.69 186 SER A C 1
ATOM 1461 O O . SER A 1 186 ? -12.201 -7.643 1.214 1.00 97.69 186 SER A O 1
ATOM 1463 N N . ILE A 1 187 ? -11.050 -5.705 1.151 1.00 97.69 187 ILE A N 1
ATOM 1464 C CA . ILE A 1 187 ? -10.485 -5.833 2.498 1.00 97.69 187 ILE A CA 1
ATOM 1465 C C . ILE A 1 187 ? -11.610 -5.999 3.524 1.00 97.69 187 ILE A C 1
ATOM 1467 O O . ILE A 1 187 ? -12.611 -5.280 3.483 1.00 97.69 187 ILE A O 1
ATOM 1471 N N . ARG A 1 188 ? -11.438 -6.955 4.438 1.00 97.00 188 ARG A N 1
ATOM 1472 C CA . ARG A 1 188 ? -12.271 -7.160 5.629 1.00 97.00 188 ARG A CA 1
ATOM 1473 C C . ARG A 1 188 ? -11.384 -7.247 6.857 1.00 97.00 188 ARG A C 1
ATOM 1475 O O . ARG A 1 188 ? -10.348 -7.912 6.797 1.00 97.00 188 ARG A O 1
ATOM 1482 N N . ILE A 1 189 ? -11.802 -6.611 7.948 1.00 95.44 189 ILE A N 1
ATOM 1483 C CA . ILE A 1 189 ? -11.050 -6.588 9.206 1.00 95.44 189 ILE A CA 1
ATOM 1484 C C . ILE A 1 189 ? -11.959 -7.100 10.320 1.00 95.44 189 ILE A C 1
ATOM 1486 O O . ILE A 1 189 ? -12.898 -6.416 10.727 1.00 95.44 189 ILE A O 1
ATOM 1490 N N . ALA A 1 190 ? -11.682 -8.303 10.825 1.00 93.00 190 ALA A N 1
ATOM 1491 C CA . ALA A 1 190 ? -12.446 -8.893 11.923 1.00 93.00 190 ALA A CA 1
ATOM 1492 C C . ALA A 1 190 ? -12.351 -8.028 13.189 1.00 93.00 190 ALA A C 1
ATOM 1494 O O . ALA A 1 190 ? -11.321 -7.395 13.416 1.00 93.00 190 ALA A O 1
ATOM 1495 N N . ASP A 1 191 ? -13.403 -8.003 14.009 1.00 88.25 191 ASP A N 1
ATOM 1496 C CA . ASP A 1 191 ? -13.397 -7.352 15.327 1.00 88.25 191 ASP A CA 1
ATOM 1497 C C . ASP A 1 191 ? -12.473 -8.089 16.304 1.00 88.25 191 ASP A C 1
ATOM 1499 O O . ASP A 1 191 ? -12.098 -9.244 16.079 1.00 88.25 191 ASP A O 1
ATOM 1503 N N . GLU A 1 192 ? -12.073 -7.417 17.382 1.00 77.62 192 GLU A N 1
ATOM 1504 C CA . GLU A 1 192 ? -11.343 -8.078 18.452 1.00 77.62 192 GLU A CA 1
ATOM 150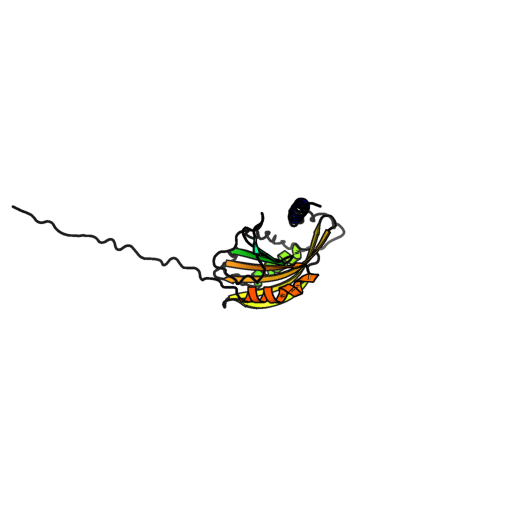5 C C . GLU A 1 192 ? -12.358 -8.956 19.174 1.00 77.62 192 GLU A C 1
ATOM 1507 O O . GLU A 1 192 ? -13.331 -8.452 19.744 1.00 77.62 192 GLU A O 1
ATOM 1512 N N . GLU A 1 193 ? -12.188 -10.280 19.121 1.00 63.91 193 GLU A N 1
ATOM 1513 C CA . GLU A 1 193 ? -12.917 -11.139 20.046 1.00 63.91 193 GLU A CA 1
ATOM 1514 C C . GLU A 1 193 ? -12.424 -10.779 21.447 1.00 63.91 193 GLU A C 1
ATOM 1516 O O . GLU A 1 193 ? -11.414 -11.301 21.915 1.00 63.91 193 GLU A O 1
ATOM 1521 N N . PHE A 1 194 ? -13.127 -9.865 22.126 1.00 47.41 194 PHE A N 1
ATOM 1522 C CA . PHE A 1 194 ? -12.953 -9.676 23.556 1.00 47.41 194 PHE A CA 1
ATOM 1523 C C . PHE A 1 194 ? -13.101 -11.062 24.185 1.00 47.41 194 PHE A C 1
ATOM 1525 O O . PHE A 1 194 ? -14.185 -11.649 24.056 1.00 47.41 194 PHE A O 1
ATOM 1532 N N . PRO A 1 195 ? -12.072 -11.618 24.855 1.00 46.00 195 PRO A N 1
ATOM 1533 C CA . PRO A 1 195 ? -12.261 -12.840 25.608 1.00 46.00 195 PRO A CA 1
ATOM 1534 C C . PRO A 1 195 ? -13.374 -12.548 26.607 1.00 46.00 195 PRO A C 1
ATOM 1536 O O . PRO A 1 195 ? -13.217 -11.735 27.518 1.00 46.00 195 PRO A O 1
ATOM 1539 N N . SER A 1 196 ? -14.539 -13.151 26.368 1.00 38.53 196 SER A N 1
ATOM 1540 C CA . SER A 1 196 ? -15.711 -13.013 27.217 1.00 38.53 196 SER A CA 1
ATOM 1541 C C . SER A 1 196 ? -15.277 -13.295 28.651 1.00 38.53 196 SER A C 1
ATOM 1543 O O . SER A 1 196 ? -14.920 -14.421 29.009 1.00 38.53 196 SER A O 1
ATOM 1545 N N . ALA A 1 197 ? -15.257 -12.248 29.473 1.00 51.81 197 ALA A N 1
ATOM 1546 C CA . ALA A 1 197 ? -15.022 -12.386 30.892 1.00 51.81 197 ALA A CA 1
ATOM 1547 C C . ALA A 1 197 ? -16.167 -13.223 31.480 1.00 51.81 197 ALA A C 1
ATOM 1549 O O . ALA A 1 197 ? -17.265 -12.725 31.711 1.00 51.81 197 ALA A O 1
ATOM 1550 N N . GLY A 1 198 ? -15.889 -14.500 31.741 1.00 48.66 198 GLY A N 1
ATOM 1551 C CA . GLY A 1 198 ? -16.667 -15.325 32.653 1.00 48.66 198 GLY A CA 1
ATOM 1552 C C . GLY A 1 198 ? -17.606 -16.335 32.000 1.00 48.66 198 GLY A C 1
ATOM 1553 O O . GLY A 1 198 ? -18.810 -16.129 31.922 1.00 48.66 198 GLY A O 1
ATOM 1554 N N . THR A 1 199 ? -17.094 -17.545 31.782 1.00 44.06 199 THR A N 1
ATOM 1555 C CA . THR A 1 199 ? -17.787 -18.695 32.377 1.00 44.06 199 THR A CA 1
ATOM 1556 C C . THR A 1 199 ? -17.010 -19.063 33.632 1.00 44.06 199 THR A C 1
ATOM 1558 O O . THR A 1 199 ? -16.072 -19.855 33.594 1.00 44.06 199 THR A O 1
ATOM 1561 N N . ALA A 1 200 ? -17.349 -18.418 34.751 1.00 47.19 200 ALA A N 1
ATOM 1562 C CA . ALA A 1 200 ? -16.953 -18.922 36.055 1.00 47.19 200 ALA A CA 1
ATOM 1563 C C . ALA A 1 200 ? -17.493 -20.351 36.147 1.00 47.19 200 ALA A C 1
ATOM 1565 O O . ALA A 1 200 ? -18.707 -20.560 36.134 1.00 47.19 200 ALA A O 1
ATOM 1566 N N . ALA A 1 201 ? -16.591 -21.332 36.165 1.00 48.72 201 ALA A N 1
ATOM 1567 C CA . ALA A 1 201 ? -16.942 -22.706 36.459 1.00 48.72 201 ALA A CA 1
ATOM 1568 C C . ALA A 1 201 ? -17.699 -22.702 37.791 1.00 48.72 201 ALA A C 1
ATOM 1570 O O . ALA A 1 201 ? -17.130 -22.395 38.840 1.00 48.72 201 ALA A O 1
ATOM 1571 N N . ALA A 1 202 ? -19.001 -22.978 37.734 1.00 49.41 202 ALA A N 1
ATOM 1572 C CA . ALA A 1 202 ? -19.797 -23.227 38.916 1.00 49.41 202 ALA A CA 1
ATOM 1573 C C . ALA A 1 202 ? -19.184 -24.447 39.608 1.00 49.41 202 ALA A C 1
ATOM 1575 O O . ALA A 1 202 ? -19.364 -25.583 39.174 1.00 49.41 202 ALA A O 1
ATOM 1576 N N . VAL A 1 203 ? -18.408 -24.197 40.662 1.00 49.81 203 VAL A N 1
ATOM 1577 C CA . VAL A 1 203 ? -18.003 -25.221 41.618 1.00 49.81 203 VAL A CA 1
ATOM 1578 C C . VAL A 1 203 ? -19.292 -25.718 42.259 1.00 49.81 203 VAL A C 1
ATOM 1580 O O . VAL A 1 203 ? -19.862 -25.077 43.139 1.00 49.81 203 VAL A O 1
ATOM 1583 N N . GLN A 1 204 ? -19.784 -26.847 41.758 1.00 48.56 204 GLN A N 1
ATOM 1584 C CA . GLN A 1 204 ? -20.799 -27.649 42.416 1.00 48.56 204 GLN A CA 1
ATOM 1585 C C . GLN A 1 204 ? -20.187 -28.157 43.726 1.00 48.56 204 GLN A C 1
ATOM 1587 O O . GLN A 1 204 ? -19.440 -29.131 43.758 1.00 48.56 204 GLN A O 1
ATOM 1592 N N . THR A 1 205 ? -20.465 -27.452 44.819 1.00 52.09 205 THR A N 1
ATOM 1593 C CA . THR A 1 205 ? -20.390 -28.019 46.163 1.00 52.09 205 THR A CA 1
ATOM 1594 C C . THR A 1 205 ? -21.445 -29.110 46.264 1.00 52.09 205 THR A C 1
ATOM 1596 O O . THR A 1 205 ? -22.630 -28.815 46.429 1.00 52.09 205 THR A O 1
ATOM 1599 N N . ASP A 1 206 ? -21.011 -30.359 46.140 1.00 57.78 206 ASP A N 1
ATOM 1600 C CA . ASP A 1 206 ? -21.815 -31.516 46.504 1.00 57.78 206 ASP A CA 1
ATOM 1601 C C . ASP A 1 206 ? -21.790 -31.641 48.034 1.00 57.78 206 ASP A C 1
ATOM 1603 O O . ASP A 1 206 ? -20.759 -31.922 48.651 1.00 57.78 206 ASP A O 1
ATOM 1607 N N . ALA A 1 207 ? -22.921 -31.315 48.652 1.00 58.75 207 ALA A N 1
ATOM 1608 C CA . ALA A 1 207 ? -23.169 -31.501 50.068 1.00 58.75 207 ALA A CA 1
ATOM 1609 C C . ALA A 1 207 ? -24.291 -32.528 50.234 1.00 58.75 207 ALA A C 1
ATOM 1611 O O . ALA A 1 207 ? -25.364 -32.361 49.656 1.00 58.75 207 ALA A O 1
ATOM 1612 N N . SER A 1 208 ? -24.064 -33.479 51.151 1.00 53.31 208 SER A N 1
ATOM 1613 C CA . SER A 1 208 ? -24.946 -34.568 51.630 1.00 53.31 208 SER A CA 1
ATOM 1614 C C . SER A 1 208 ? -24.600 -35.936 51.014 1.00 53.31 208 SER A C 1
ATOM 1616 O O . SER A 1 208 ? -24.442 -36.056 49.815 1.00 53.31 208 SER A O 1
ATOM 1618 N N . ALA A 1 209 ? -24.458 -37.033 51.761 1.00 53.03 209 ALA A N 1
ATOM 1619 C CA . ALA A 1 209 ? -25.178 -37.379 52.977 1.00 53.03 209 ALA A CA 1
ATOM 1620 C C . ALA A 1 209 ? -24.365 -38.279 53.926 1.00 53.03 209 ALA A C 1
ATOM 1622 O O . ALA A 1 209 ? -23.790 -39.294 53.536 1.00 53.03 209 ALA A O 1
ATOM 1623 N N . VAL A 1 210 ? -24.422 -37.927 55.210 1.00 56.91 210 VAL A N 1
ATOM 1624 C CA . VAL A 1 210 ? -24.205 -38.830 56.341 1.00 56.91 210 VAL A CA 1
ATOM 1625 C C . VAL A 1 210 ? -25.461 -39.688 56.479 1.00 56.91 210 VAL A C 1
ATOM 1627 O O . VAL A 1 210 ? -26.547 -39.144 56.652 1.00 56.91 210 VAL A O 1
ATOM 1630 N N . THR A 1 211 ? -25.322 -41.015 56.451 1.00 59.28 211 THR A N 1
ATOM 1631 C CA . THR A 1 211 ? -26.342 -41.914 57.011 1.00 59.28 211 THR A CA 1
ATOM 1632 C C . THR A 1 211 ? -25.661 -42.885 57.963 1.00 59.28 211 THR A C 1
ATOM 1634 O O . THR A 1 211 ? -24.846 -43.713 57.567 1.00 59.28 211 THR A O 1
ATOM 1637 N N . SER A 1 212 ? -25.978 -42.723 59.241 1.00 59.09 212 SER A N 1
ATOM 1638 C CA . SER A 1 212 ? -25.686 -43.641 60.335 1.00 59.09 212 SER A CA 1
ATOM 1639 C C . SER A 1 212 ? -26.408 -44.974 60.139 1.00 59.09 212 SER A C 1
ATOM 1641 O O . SER A 1 212 ? -27.608 -44.973 59.859 1.00 59.09 212 SER A O 1
ATOM 1643 N N . VAL A 1 213 ? -25.723 -46.087 60.394 1.00 59.84 213 VAL A N 1
ATOM 1644 C CA . VAL A 1 213 ? -26.365 -47.369 60.707 1.00 59.84 213 VAL A CA 1
ATOM 1645 C C . VAL A 1 213 ? -25.835 -47.848 62.053 1.00 59.84 213 VAL A C 1
ATOM 1647 O O . VAL A 1 213 ? -24.643 -47.729 62.340 1.00 59.84 213 VAL A O 1
ATOM 1650 N N . SER A 1 214 ? -26.797 -48.267 62.869 1.00 66.25 214 SER A N 1
ATOM 1651 C CA . SER A 1 214 ? -26.715 -48.755 64.245 1.00 66.25 214 SER A CA 1
ATOM 1652 C C . SER A 1 214 ? -26.003 -50.094 64.387 1.00 66.25 214 SER A C 1
ATOM 1654 O O . SER A 1 214 ? -26.010 -50.873 63.409 1.00 66.25 214 SER A O 1
#

Nearest PDB structures (foldseek):
  2xb3-assembly1_A  TM=7.818E-01  e=2.917E-07  Thermosynechococcus vestitus BP-1
  6mna-assembly1_A  TM=7.341E-01  e=1.347E-06  Mycobacterium tuberculosis H37Rv
  6xrr-assembly4_H  TM=7.058E-01  e=2.069E-05  Salmonella enterica subsp. enterica serovar Typhimurium str. LT2
  6xrr-assembly3_D  TM=7.145E-01  e=3.382E-05  Salmonella enterica subsp. enterica serovar Typhimurium str. LT2
  4pws-assembly1_A  TM=6.245E-01  e=1.411E-05  Mycobacterium tuberculosis

Radius of gyration: 25.06 Å; Cα contacts (8 Å, |Δi|>4): 286; chains: 1; bounding box: 55×81×86 Å